Protein AF-A0A847HY77-F1 (afdb_monomer_lite)

pLDDT: mean 86.62, std 16.42, range [37.0, 98.38]

Radius of gyration: 22.16 Å; chains: 1; bounding box: 53×57×58 Å

Structure (mmCIF, N/CA/C/O backbone):
data_AF-A0A847HY77-F1
#
_entry.id   AF-A0A847HY77-F1
#
loop_
_atom_site.group_PDB
_atom_site.id
_atom_site.type_symbol
_atom_site.label_atom_id
_atom_site.label_alt_id
_atom_site.label_comp_id
_atom_site.label_asym_id
_atom_site.label_entity_id
_atom_site.label_seq_id
_atom_site.pdbx_PDB_ins_code
_atom_site.Cartn_x
_atom_site.Cartn_y
_atom_site.Cartn_z
_atom_site.occupancy
_atom_site.B_iso_or_equiv
_atom_site.auth_seq_id
_atom_site.auth_comp_id
_atom_site.auth_asym_id
_atom_site.auth_atom_id
_atom_site.pdbx_PDB_model_num
ATOM 1 N N . GLY A 1 1 ? -15.215 -13.469 20.131 1.00 81.25 1 GLY A N 1
ATOM 2 C CA . GLY A 1 1 ? -15.052 -14.637 19.228 1.00 81.25 1 GLY A CA 1
ATOM 3 C C . GLY A 1 1 ? -13.692 -14.574 18.553 1.00 81.25 1 GLY A C 1
ATOM 4 O O . GLY A 1 1 ? -13.163 -13.478 18.459 1.00 81.25 1 GLY A O 1
ATOM 5 N N . LEU A 1 2 ? -13.124 -15.697 18.096 1.00 88.12 2 LEU A N 1
ATOM 6 C CA . LEU A 1 2 ? -11.749 -15.806 17.558 1.00 88.12 2 LEU A CA 1
ATOM 7 C C . LEU A 1 2 ? -11.359 -14.679 16.572 1.00 88.12 2 LEU A C 1
ATOM 9 O O . LEU A 1 2 ? -10.284 -14.099 16.675 1.00 88.12 2 LEU A O 1
ATOM 13 N N . ARG A 1 3 ? -12.288 -14.289 15.691 1.00 90.50 3 ARG A N 1
ATOM 14 C CA . ARG A 1 3 ? -12.143 -13.180 14.730 1.00 90.50 3 ARG A CA 1
ATOM 15 C C . ARG A 1 3 ? -11.731 -11.848 15.362 1.00 90.50 3 ARG A C 1
ATOM 17 O O . ARG A 1 3 ? -10.909 -11.139 14.808 1.00 90.50 3 ARG A O 1
ATOM 24 N N . GLN A 1 4 ? -12.269 -11.536 16.535 1.00 91.62 4 GLN A N 1
ATOM 25 C CA . GLN A 1 4 ? -11.959 -10.308 17.266 1.00 91.62 4 GLN A CA 1
ATOM 26 C C . GLN A 1 4 ? -10.513 -10.290 17.776 1.00 91.62 4 GLN A C 1
ATOM 28 O O . GLN A 1 4 ? -9.878 -9.241 17.794 1.00 91.62 4 GLN A O 1
ATOM 33 N N . VAL A 1 5 ? -9.992 -11.457 18.170 1.00 93.56 5 VAL A N 1
ATOM 34 C CA . VAL A 1 5 ? -8.594 -11.604 18.596 1.00 93.56 5 VAL A CA 1
ATOM 35 C C . VAL A 1 5 ? -7.668 -11.370 17.407 1.00 93.56 5 VAL A C 1
ATOM 37 O O . VAL A 1 5 ? -6.693 -10.639 17.536 1.00 93.56 5 VAL A O 1
ATOM 40 N N . PHE A 1 6 ? -8.000 -11.932 16.242 1.00 95.44 6 PHE A N 1
ATOM 41 C CA . PHE A 1 6 ? -7.223 -11.715 15.022 1.00 95.44 6 PHE A CA 1
ATOM 42 C C . PHE A 1 6 ? -7.279 -10.264 14.537 1.00 95.44 6 PHE A C 1
ATOM 44 O O . PHE A 1 6 ? -6.220 -9.690 14.294 1.00 95.44 6 PHE A O 1
ATOM 51 N N . ASP A 1 7 ? -8.460 -9.636 14.522 1.00 94.00 7 ASP A N 1
ATOM 52 C CA . ASP A 1 7 ? -8.605 -8.211 14.192 1.00 94.00 7 ASP A CA 1
ATOM 53 C C . ASP A 1 7 ? -7.709 -7.342 15.113 1.00 94.00 7 ASP A C 1
ATOM 55 O O . ASP A 1 7 ? -7.021 -6.438 14.642 1.00 94.00 7 ASP A O 1
ATOM 59 N N . GLY A 1 8 ? -7.640 -7.656 16.416 1.00 95.19 8 GLY A N 1
ATOM 60 C CA . GLY A 1 8 ? -6.793 -6.947 17.389 1.00 95.19 8 GLY A CA 1
ATOM 61 C C . GLY A 1 8 ? -5.284 -7.162 17.218 1.00 95.19 8 GLY A C 1
ATOM 62 O O . GLY A 1 8 ? -4.492 -6.412 17.783 1.00 95.19 8 GLY A O 1
ATOM 63 N N . LEU A 1 9 ? -4.880 -8.164 16.438 1.00 95.94 9 LEU A N 1
ATOM 64 C CA . LEU A 1 9 ? -3.488 -8.437 16.071 1.00 95.94 9 LEU A CA 1
ATOM 65 C C . LEU A 1 9 ? -3.169 -8.006 14.630 1.00 95.94 9 LEU A C 1
ATOM 67 O O . LEU A 1 9 ? -2.052 -8.223 14.166 1.00 95.94 9 LEU A O 1
ATOM 71 N N . GLY A 1 10 ? -4.137 -7.424 13.912 1.00 94.50 10 GLY A N 1
ATOM 72 C CA . GLY A 1 10 ? -4.008 -7.115 12.487 1.00 94.50 10 GLY A CA 1
ATOM 73 C C . GLY A 1 10 ? -3.919 -8.361 11.600 1.00 94.50 10 GLY A C 1
ATOM 74 O O . GLY A 1 10 ? -3.420 -8.280 10.481 1.00 94.50 10 GLY A O 1
ATOM 75 N N . LEU A 1 11 ? -4.362 -9.518 12.093 1.00 96.56 11 LEU A N 1
ATOM 76 C CA . LEU A 1 11 ? -4.376 -10.786 11.368 1.00 96.56 11 LEU A CA 1
ATOM 77 C C . LEU A 1 11 ? -5.744 -11.017 10.726 1.00 96.56 11 LEU A C 1
ATOM 79 O O . LEU A 1 11 ? -6.774 -10.577 11.239 1.00 96.56 11 LEU A O 1
ATOM 83 N N . ALA A 1 12 ? -5.751 -11.765 9.631 1.00 94.12 12 ALA A N 1
ATOM 84 C CA . ALA A 1 12 ? -6.960 -12.296 9.024 1.00 94.12 12 ALA A CA 1
ATOM 85 C C . ALA A 1 12 ? -6.919 -13.826 9.066 1.00 94.12 12 ALA A C 1
ATOM 87 O O . ALA A 1 12 ? -5.860 -14.435 9.221 1.00 94.12 12 ALA A O 1
ATOM 88 N N . PHE A 1 13 ? -8.087 -14.452 8.963 1.00 93.88 13 PHE A N 1
ATOM 89 C CA . PHE A 1 13 ? -8.163 -15.881 8.710 1.00 93.88 13 PHE A CA 1
ATOM 90 C C . PHE A 1 13 ? -8.916 -16.112 7.412 1.00 93.88 13 PHE A C 1
ATOM 92 O O . PHE A 1 13 ? -9.919 -15.447 7.138 1.00 93.88 13 PHE A O 1
ATOM 99 N N . GLU A 1 14 ? -8.431 -17.076 6.655 1.00 94.88 14 GLU A N 1
ATOM 100 C CA . GLU A 1 14 ? -9.007 -17.523 5.400 1.00 94.88 14 GLU A CA 1
ATOM 101 C C . GLU A 1 14 ? -9.240 -19.023 5.508 1.00 94.88 14 GLU A C 1
ATOM 103 O O . GLU A 1 14 ? -8.438 -19.745 6.104 1.00 94.88 14 GLU A O 1
ATOM 108 N N . VAL A 1 15 ? -10.374 -19.484 4.990 1.00 94.00 15 VAL A N 1
ATOM 109 C CA . VAL A 1 15 ? -10.671 -20.914 4.905 1.00 94.00 15 VAL A CA 1
ATOM 110 C C . VAL A 1 15 ? -10.295 -21.342 3.496 1.00 94.00 15 VAL A C 1
ATOM 112 O O . VAL A 1 15 ? -10.916 -20.883 2.538 1.00 94.00 15 VAL A O 1
ATOM 115 N N . VAL A 1 16 ? -9.243 -22.148 3.383 1.00 96.56 16 VAL A N 1
ATOM 116 C CA . VAL A 1 16 ? -8.743 -22.684 2.114 1.00 96.56 16 VAL A CA 1
ATOM 117 C C . VAL A 1 16 ? -8.856 -24.196 2.207 1.00 96.56 16 VAL A C 1
ATOM 119 O O . VAL A 1 16 ? -8.240 -24.802 3.082 1.00 96.56 16 VAL A O 1
ATOM 122 N N . ASP A 1 17 ? -9.678 -24.780 1.336 1.00 95.19 17 ASP A N 1
ATOM 123 C CA . ASP A 1 17 ? -10.091 -26.183 1.406 1.00 95.19 17 ASP A CA 1
ATOM 124 C C . ASP A 1 17 ? -10.711 -26.510 2.780 1.00 95.19 17 ASP A C 1
ATOM 126 O O . ASP A 1 17 ? -11.680 -25.866 3.191 1.00 95.19 17 ASP A O 1
ATOM 130 N N . ASP A 1 18 ? -10.131 -27.463 3.510 1.00 95.75 18 ASP A N 1
ATOM 131 C CA . ASP A 1 18 ? -10.554 -27.870 4.853 1.00 95.75 18 ASP A CA 1
ATOM 132 C C . ASP A 1 18 ? -9.670 -27.268 5.969 1.00 95.75 18 ASP A C 1
ATOM 134 O O . ASP A 1 18 ? -9.715 -27.707 7.122 1.00 95.75 18 ASP A O 1
ATOM 138 N N . GLU A 1 19 ? -8.854 -26.253 5.656 1.00 96.00 19 GLU A N 1
ATOM 139 C CA . GLU A 1 19 ? -7.914 -25.637 6.596 1.00 96.00 19 GLU A CA 1
ATOM 140 C C . GLU A 1 19 ? -8.234 -24.161 6.876 1.00 96.00 19 GLU A C 1
ATOM 142 O O . GLU A 1 19 ? -8.559 -23.376 5.985 1.00 96.00 19 GLU A O 1
ATOM 147 N N . VAL A 1 20 ? -8.070 -23.746 8.138 1.00 94.00 20 VAL A N 1
ATOM 148 C CA . VAL A 1 20 ? -8.088 -22.328 8.524 1.00 94.00 20 VAL A CA 1
ATOM 149 C C . VAL A 1 20 ? -6.657 -21.807 8.512 1.00 94.00 20 VAL A C 1
ATOM 151 O O . VAL A 1 20 ? -5.855 -22.146 9.385 1.00 94.00 20 VAL A O 1
ATOM 154 N N . ARG A 1 21 ? -6.339 -20.947 7.547 1.00 96.31 21 ARG A N 1
ATOM 155 C CA . ARG A 1 21 ? -5.039 -20.284 7.445 1.00 96.31 21 ARG A CA 1
ATOM 156 C C . ARG A 1 21 ? -5.103 -18.923 8.106 1.00 96.31 21 ARG A C 1
ATOM 158 O O . ARG A 1 21 ? -6.009 -18.137 7.848 1.00 96.31 21 ARG A O 1
ATOM 165 N N . VAL A 1 22 ? -4.130 -18.639 8.965 1.00 95.56 22 VAL A N 1
ATOM 166 C CA . VAL A 1 22 ? -3.953 -17.306 9.544 1.00 95.56 22 VAL A CA 1
ATOM 167 C C . VAL A 1 22 ? -2.965 -16.551 8.671 1.00 95.56 22 VAL A C 1
ATOM 169 O O . VAL A 1 22 ? -1.796 -16.923 8.580 1.00 95.56 22 VAL A O 1
ATOM 172 N N . VAL A 1 23 ? -3.451 -15.497 8.031 1.00 95.94 23 VAL A N 1
ATOM 173 C CA . VAL A 1 23 ? -2.681 -14.645 7.126 1.00 95.94 23 VAL A CA 1
ATOM 174 C C . VAL A 1 23 ? -2.560 -13.239 7.708 1.00 95.94 23 VAL A C 1
ATOM 176 O O . VAL A 1 23 ? -3.173 -12.888 8.724 1.00 95.94 23 VAL A O 1
ATOM 179 N N . ARG A 1 24 ? -1.715 -12.417 7.090 1.00 95.12 24 ARG A N 1
ATOM 180 C CA . ARG A 1 24 ? -1.611 -11.002 7.454 1.00 95.12 24 ARG A CA 1
ATOM 181 C C . ARG A 1 24 ? -2.906 -10.312 7.036 1.00 95.12 24 ARG A C 1
ATOM 183 O O . ARG A 1 24 ? -3.393 -10.541 5.941 1.00 95.12 24 ARG A O 1
ATOM 190 N N . GLY A 1 25 ? -3.479 -9.498 7.914 1.00 94.62 25 GLY A N 1
ATOM 191 C CA . GLY A 1 25 ? -4.587 -8.635 7.527 1.00 94.62 25 GLY A CA 1
ATOM 192 C C . GLY A 1 25 ? -4.088 -7.413 6.744 1.00 94.62 25 GLY A C 1
ATOM 193 O O . GLY A 1 25 ? -2.895 -7.091 6.811 1.00 94.62 25 GLY A O 1
ATOM 194 N N . PRO A 1 26 ? -4.996 -6.662 6.092 1.00 94.12 26 PRO A N 1
ATOM 195 C CA . PRO A 1 26 ? -4.637 -5.516 5.248 1.00 94.12 26 PRO A CA 1
ATOM 196 C C . PRO A 1 26 ? -3.749 -4.479 5.951 1.00 94.12 26 PRO A C 1
ATOM 198 O O . PRO A 1 26 ? -2.814 -3.935 5.369 1.00 94.12 26 PRO A O 1
ATOM 201 N N . VAL A 1 27 ? -3.988 -4.242 7.245 1.00 94.94 27 VAL A N 1
ATOM 202 C CA . VAL A 1 27 ? -3.201 -3.304 8.061 1.00 94.94 27 VAL A CA 1
ATOM 203 C C . VAL A 1 27 ? -1.730 -3.728 8.169 1.00 94.94 27 VAL A C 1
ATOM 205 O O . VAL A 1 27 ? -0.834 -2.888 8.087 1.00 94.94 27 VAL A O 1
ATOM 208 N N . LEU A 1 28 ? -1.461 -5.026 8.341 1.00 94.75 28 LEU A N 1
ATOM 209 C CA . LEU A 1 28 ? -0.095 -5.546 8.444 1.00 94.75 28 LEU A CA 1
ATOM 210 C C . LEU A 1 28 ? 0.630 -5.532 7.097 1.00 94.75 28 LEU A C 1
ATOM 212 O O . LEU A 1 28 ? 1.833 -5.270 7.050 1.00 94.75 28 LEU A O 1
ATOM 216 N N . GLU A 1 29 ? -0.086 -5.799 6.007 1.00 93.19 29 GLU A N 1
ATOM 217 C CA . GLU A 1 29 ? 0.468 -5.743 4.651 1.00 93.19 29 GLU A CA 1
ATOM 218 C C . GLU A 1 29 ? 0.926 -4.325 4.286 1.00 93.19 29 GLU A C 1
ATOM 220 O O . GLU A 1 29 ? 2.053 -4.130 3.810 1.00 93.19 29 GLU A O 1
ATOM 225 N N . ARG A 1 30 ? 0.098 -3.322 4.606 1.00 94.44 30 ARG A N 1
ATOM 226 C CA . ARG A 1 30 ? 0.411 -1.892 4.439 1.00 94.44 30 ARG A CA 1
ATOM 227 C C . ARG A 1 30 ? 1.607 -1.442 5.272 1.00 94.44 30 ARG A C 1
ATOM 229 O O . ARG A 1 30 ? 2.462 -0.710 4.778 1.00 94.44 30 ARG A O 1
ATOM 236 N N . LEU A 1 31 ? 1.720 -1.915 6.514 1.00 93.75 31 LEU A N 1
ATOM 237 C CA . LEU A 1 31 ? 2.854 -1.574 7.378 1.00 93.75 31 LEU A CA 1
ATOM 238 C C . LEU A 1 31 ? 4.179 -2.137 6.856 1.00 93.75 31 LEU A C 1
ATOM 240 O O . LEU A 1 31 ? 5.210 -1.481 6.978 1.00 93.75 31 LEU A O 1
ATOM 244 N N . GLY A 1 32 ? 4.185 -3.360 6.313 1.00 90.69 32 GLY A N 1
ATOM 245 C CA . GLY A 1 32 ? 5.403 -3.989 5.782 1.00 90.69 32 GLY A CA 1
ATOM 246 C C . GLY A 1 32 ? 6.492 -4.266 6.826 1.00 90.69 32 GLY A C 1
ATOM 247 O O . GLY A 1 32 ? 7.616 -4.615 6.474 1.00 90.69 32 GLY A O 1
ATOM 248 N N . ARG A 1 33 ? 6.172 -4.118 8.114 1.00 92.81 33 ARG A N 1
ATOM 249 C CA . ARG A 1 33 ? 7.059 -4.368 9.253 1.00 92.81 33 ARG A CA 1
ATOM 250 C C . ARG A 1 33 ? 6.290 -4.999 10.408 1.00 92.81 33 ARG A C 1
ATOM 252 O O . ARG A 1 33 ? 5.067 -5.102 10.387 1.00 92.81 33 ARG A O 1
ATOM 259 N N . ARG A 1 34 ? 7.020 -5.400 11.449 1.00 93.75 34 ARG A N 1
ATOM 260 C CA . ARG A 1 34 ? 6.412 -5.835 12.711 1.00 93.75 34 ARG A CA 1
ATOM 261 C C . ARG A 1 34 ? 5.712 -4.651 13.386 1.00 93.75 34 ARG A C 1
ATOM 263 O O . ARG A 1 34 ? 6.248 -3.539 13.385 1.00 93.75 34 ARG A O 1
ATOM 270 N N . LEU A 1 35 ? 4.543 -4.913 13.968 1.00 95.12 35 LEU A N 1
ATOM 271 C CA . LEU A 1 35 ? 3.844 -3.948 14.814 1.00 95.12 35 LEU A CA 1
ATOM 272 C C . LEU A 1 35 ? 4.680 -3.631 16.054 1.00 95.12 35 LEU A C 1
ATOM 274 O O . LEU A 1 35 ? 5.244 -4.530 16.685 1.00 95.12 35 LEU A O 1
ATOM 278 N N . ALA A 1 36 ? 4.714 -2.357 16.421 1.00 96.56 36 ALA A N 1
ATOM 279 C CA . ALA A 1 36 ? 5.154 -1.931 17.734 1.00 96.56 36 ALA A CA 1
ATOM 280 C C . ALA A 1 36 ? 4.098 -2.297 18.789 1.00 96.56 36 ALA A C 1
ATOM 282 O O . ALA A 1 36 ? 2.915 -2.460 18.489 1.00 96.56 36 ALA A O 1
ATOM 283 N N . ILE A 1 37 ? 4.516 -2.397 20.051 1.00 96.19 37 ILE A N 1
ATOM 284 C CA . ILE A 1 37 ? 3.620 -2.769 21.159 1.00 96.19 37 ILE A CA 1
ATOM 285 C C . ILE A 1 37 ? 2.446 -1.786 21.283 1.00 96.19 37 ILE A C 1
ATOM 287 O O . ILE A 1 37 ? 1.313 -2.214 21.496 1.00 96.19 37 ILE A O 1
ATOM 291 N N . GLU A 1 38 ? 2.691 -0.485 21.116 1.00 96.62 38 GLU A N 1
ATOM 292 C CA . GLU A 1 38 ? 1.629 0.527 21.188 1.00 96.62 38 GLU A CA 1
ATOM 293 C C . GLU A 1 38 ? 0.639 0.410 20.022 1.00 96.62 38 GLU A C 1
ATOM 295 O O . GLU A 1 38 ? -0.565 0.531 20.225 1.00 96.62 38 GLU A O 1
ATOM 300 N N . GLU A 1 39 ? 1.107 0.047 18.826 1.00 97.06 39 GLU A N 1
ATOM 301 C CA . GLU A 1 39 ? 0.238 -0.182 17.666 1.00 97.06 39 GLU A CA 1
ATOM 302 C C . GLU A 1 39 ? -0.649 -1.416 17.865 1.00 97.06 39 GLU A C 1
ATOM 304 O O . GLU A 1 39 ? -1.831 -1.386 17.521 1.00 97.06 39 GLU A O 1
ATOM 309 N N . VAL A 1 40 ? -0.116 -2.481 18.485 1.00 96.94 40 VAL A N 1
ATOM 310 C CA . VAL A 1 40 ? -0.917 -3.648 18.895 1.00 96.94 40 VAL A CA 1
ATOM 311 C C . VAL A 1 40 ? -1.993 -3.229 19.895 1.00 96.94 40 VAL A C 1
ATOM 313 O O . VAL A 1 40 ? -3.142 -3.641 19.759 1.00 96.94 40 VAL A O 1
ATOM 316 N N . ARG A 1 41 ? -1.666 -2.384 20.881 1.00 96.56 41 ARG A N 1
ATOM 317 C CA . ARG A 1 41 ? -2.665 -1.878 21.837 1.00 96.56 41 ARG A CA 1
ATOM 318 C C . ARG A 1 41 ? -3.737 -1.049 21.138 1.00 96.56 41 ARG A C 1
ATOM 320 O O . ARG A 1 41 ? -4.916 -1.264 21.408 1.00 96.56 41 ARG A O 1
ATOM 327 N N . THR A 1 42 ? -3.351 -0.163 20.221 1.00 96.56 42 THR A N 1
ATOM 328 C CA . THR A 1 42 ? -4.287 0.612 19.398 1.00 96.56 42 THR A CA 1
ATOM 329 C C . THR A 1 42 ? -5.231 -0.325 18.637 1.00 96.56 42 THR A C 1
ATOM 331 O O . THR A 1 42 ? -6.449 -0.196 18.761 1.00 96.56 42 THR A O 1
ATOM 334 N N . LEU A 1 43 ? -4.709 -1.342 17.941 1.00 97.06 43 LEU A N 1
ATOM 335 C CA . LEU A 1 43 ? -5.531 -2.326 17.224 1.00 97.06 43 LEU A CA 1
ATOM 336 C C . LEU A 1 43 ? -6.444 -3.136 18.147 1.00 97.06 43 LEU A C 1
ATOM 338 O O . LEU A 1 43 ? -7.612 -3.337 17.821 1.00 97.06 43 LEU A O 1
ATOM 342 N N . GLN A 1 44 ? -5.966 -3.558 19.318 1.00 96.81 44 GLN A N 1
ATOM 343 C CA . GLN A 1 44 ? -6.794 -4.251 20.306 1.00 96.81 44 GLN A CA 1
ATOM 344 C C . GLN A 1 44 ? -7.962 -3.381 20.777 1.00 96.81 44 GLN A C 1
ATOM 346 O O . GLN A 1 44 ? -9.089 -3.869 20.881 1.00 96.81 44 GLN A O 1
ATOM 351 N N . GLN A 1 45 ? -7.730 -2.090 21.025 1.00 97.19 45 GLN A N 1
ATOM 352 C CA . GLN A 1 45 ? -8.791 -1.167 21.434 1.00 97.19 45 GLN A CA 1
ATOM 353 C C . GLN A 1 45 ? -9.833 -0.987 20.329 1.00 97.19 45 GLN A C 1
ATOM 355 O O . GLN A 1 45 ? -11.031 -1.094 20.606 1.00 97.19 45 GLN A O 1
ATOM 360 N N . LEU A 1 46 ? -9.381 -0.823 19.082 1.00 96.94 46 LEU A N 1
ATOM 361 C CA . LEU A 1 46 ? -10.248 -0.749 17.906 1.00 96.94 46 LEU A CA 1
ATOM 362 C C . LEU A 1 46 ? -11.020 -2.056 17.657 1.00 96.94 46 LEU A C 1
ATOM 364 O O . LEU A 1 46 ? -12.160 -2.030 17.202 1.00 96.94 46 LEU A O 1
ATOM 368 N N . ALA A 1 47 ? -10.429 -3.216 17.939 1.00 97.25 47 ALA A N 1
ATOM 369 C CA . ALA A 1 47 ? -11.083 -4.509 17.742 1.00 97.25 47 ALA A CA 1
ATOM 370 C C . ALA A 1 47 ? -12.095 -4.832 18.853 1.00 97.25 47 ALA A C 1
ATOM 372 O O . ALA A 1 47 ? -13.025 -5.617 18.644 1.00 97.25 47 ALA A O 1
ATOM 373 N N . THR A 1 48 ? -11.925 -4.237 20.038 1.00 97.06 48 THR A N 1
ATOM 374 C CA . THR A 1 48 ? -12.769 -4.507 21.212 1.00 97.06 48 THR A CA 1
ATOM 375 C C . THR A 1 48 ? -14.022 -3.636 21.259 1.00 97.06 48 THR A C 1
ATOM 377 O O . THR A 1 48 ? -15.046 -4.080 21.773 1.00 97.06 48 THR A O 1
ATOM 380 N N . HIS A 1 49 ? -13.972 -2.435 20.682 1.00 97.62 49 HIS A N 1
ATOM 381 C CA . HIS A 1 49 ? -15.052 -1.451 20.760 1.00 97.62 49 HIS A CA 1
ATOM 382 C C . HIS A 1 49 ? -15.600 -1.094 19.381 1.00 97.62 49 HIS A C 1
ATOM 384 O O . HIS A 1 49 ? -14.949 -1.299 18.356 1.00 97.62 49 HIS A O 1
ATOM 390 N N . LYS A 1 50 ? -16.803 -0.519 19.354 1.00 97.50 50 LYS A N 1
ATOM 391 C CA . LYS A 1 50 ? -17.291 0.217 18.186 1.00 97.50 50 LYS A CA 1
ATOM 392 C C . LYS A 1 50 ? -16.666 1.603 18.157 1.00 97.50 50 LYS A C 1
ATOM 394 O O . LYS A 1 50 ? -16.294 2.137 19.198 1.00 97.50 50 LYS A O 1
ATOM 399 N N . TRP A 1 51 ? -16.605 2.209 16.977 1.00 97.50 51 TRP A N 1
ATOM 400 C CA . TRP A 1 51 ? -15.998 3.525 16.793 1.00 97.50 51 TRP A CA 1
ATOM 401 C C . TRP A 1 51 ? -16.621 4.613 17.681 1.00 97.50 51 TRP A C 1
ATOM 403 O O . TRP A 1 51 ? -15.904 5.439 18.245 1.00 97.50 51 TRP A O 1
ATOM 413 N N . SER A 1 52 ? -17.948 4.581 17.856 1.00 97.00 52 SER A N 1
ATOM 414 C CA . SER A 1 52 ? -18.696 5.504 18.725 1.00 97.00 52 SER A CA 1
ATOM 415 C C . SER A 1 52 ? -18.283 5.427 20.195 1.00 97.00 52 SER A C 1
ATOM 417 O O . SER A 1 52 ? -18.356 6.430 20.902 1.00 97.00 52 SER A O 1
ATOM 419 N N . ASP A 1 53 ? -17.829 4.252 20.630 1.00 97.31 53 ASP A N 1
ATOM 420 C CA . ASP A 1 53 ? -17.605 3.915 22.036 1.00 97.31 53 ASP A CA 1
ATOM 421 C C . ASP A 1 53 ? -16.120 4.035 22.421 1.00 97.31 53 ASP A C 1
ATOM 423 O O . ASP A 1 53 ? -15.747 3.810 23.572 1.00 97.31 53 ASP A O 1
ATOM 427 N N . LEU A 1 54 ? -15.253 4.386 21.465 1.00 96.06 54 LEU A N 1
ATOM 428 C CA . LEU A 1 54 ? -13.824 4.556 21.705 1.00 96.06 54 LEU A CA 1
ATOM 429 C C . LEU A 1 54 ? -13.542 5.782 22.575 1.00 96.06 54 LEU A C 1
ATOM 431 O O . LEU A 1 54 ? -14.054 6.879 22.333 1.00 96.06 54 LEU A O 1
ATOM 435 N N . ASP A 1 55 ? -12.616 5.633 23.520 1.00 95.38 55 ASP A N 1
ATOM 436 C CA . ASP A 1 55 ? -11.998 6.766 24.213 1.00 95.38 55 ASP A CA 1
ATOM 437 C C . ASP A 1 55 ? -11.426 7.755 23.167 1.00 95.38 55 ASP A C 1
ATOM 439 O O . ASP A 1 55 ? -10.757 7.318 22.220 1.00 95.38 55 ASP A O 1
ATOM 443 N N . PRO A 1 56 ? -11.687 9.073 23.290 1.00 93.94 56 PRO A N 1
ATOM 444 C CA . PRO A 1 56 ? -11.150 10.095 22.392 1.00 93.94 56 PRO A CA 1
ATOM 445 C C . PRO A 1 56 ? -9.647 9.981 22.112 1.00 93.94 56 PRO A C 1
ATOM 447 O O . PRO A 1 56 ? -9.214 10.309 21.008 1.00 93.94 56 PRO A O 1
ATOM 450 N N . LYS A 1 57 ? -8.848 9.472 23.060 1.00 93.81 57 LYS A N 1
ATOM 451 C CA . LYS A 1 57 ? -7.403 9.294 22.852 1.00 93.81 57 LYS A CA 1
ATOM 452 C C . LYS A 1 57 ? -7.061 8.310 21.727 1.00 93.81 57 LYS A C 1
ATOM 454 O O . LYS A 1 57 ? -6.065 8.508 21.050 1.00 93.81 57 LYS A O 1
ATOM 459 N N . TRP A 1 58 ? -7.894 7.290 21.498 1.00 91.06 58 TRP A N 1
ATOM 460 C CA . TRP A 1 58 ? -7.697 6.293 20.435 1.00 91.06 58 TRP A CA 1
ATOM 461 C C . TRP A 1 58 ? -8.301 6.729 19.094 1.00 91.06 58 TRP A C 1
ATOM 463 O O . TRP A 1 58 ? -8.173 6.021 18.100 1.00 91.06 58 TRP A O 1
ATOM 473 N N . ARG A 1 59 ? -8.964 7.894 19.056 1.00 92.31 59 ARG A N 1
ATOM 474 C CA . ARG A 1 59 ? -9.559 8.500 17.854 1.00 92.31 59 ARG A CA 1
ATOM 475 C C . ARG A 1 59 ? -8.693 9.620 17.271 1.00 92.31 59 ARG A C 1
ATOM 477 O O . ARG A 1 59 ? -9.183 10.444 16.502 1.00 92.31 59 ARG A O 1
ATOM 484 N N . GLN A 1 60 ? -7.414 9.670 17.638 1.00 96.25 60 GLN A N 1
ATOM 485 C CA . GLN A 1 60 ? -6.466 10.627 17.075 1.00 96.25 60 GLN A CA 1
ATOM 486 C C . GLN A 1 60 ? -6.147 10.247 15.629 1.00 96.25 60 GLN A C 1
ATOM 488 O O . GLN A 1 60 ? -5.410 9.297 15.375 1.00 96.25 60 GLN A O 1
ATOM 493 N N . LEU A 1 61 ? -6.728 10.991 14.690 1.00 97.31 61 LEU A N 1
ATOM 494 C CA . LEU A 1 61 ? -6.543 10.809 13.256 1.00 97.31 61 LEU A CA 1
ATOM 495 C C . LEU A 1 61 ? -5.469 11.767 12.737 1.00 97.31 61 LEU A C 1
ATOM 497 O O . LEU A 1 61 ? -5.501 12.963 13.031 1.00 97.31 61 LEU A O 1
ATOM 501 N N . GLN A 1 62 ? -4.557 11.250 11.923 1.00 97.81 62 GLN A N 1
ATOM 502 C CA . GLN A 1 62 ? -3.629 12.033 11.113 1.00 97.81 62 GLN A CA 1
ATOM 503 C C . GLN A 1 62 ? -3.909 11.751 9.640 1.00 97.81 62 GLN A C 1
ATOM 505 O O . GLN A 1 62 ? -4.228 10.620 9.289 1.00 97.81 62 GLN A O 1
ATOM 510 N N . PHE A 1 63 ? -3.781 12.760 8.781 1.00 97.88 63 PHE A N 1
ATOM 511 C CA . PHE A 1 63 ? -4.045 12.629 7.348 1.00 97.88 63 PHE A CA 1
ATOM 512 C C . PHE A 1 63 ? -2.785 12.949 6.542 1.00 97.88 63 PHE A C 1
ATOM 514 O O . PHE A 1 63 ? -2.115 13.944 6.824 1.00 97.88 63 PHE A O 1
ATOM 521 N N . ARG A 1 64 ? -2.464 12.130 5.533 1.00 97.50 64 ARG A N 1
ATOM 522 C CA . ARG A 1 64 ? -1.335 12.354 4.612 1.00 97.50 64 ARG A CA 1
ATOM 523 C C . ARG A 1 64 ? -1.746 12.108 3.162 1.00 97.50 64 ARG A C 1
ATOM 525 O O . ARG A 1 64 ? -2.367 11.100 2.863 1.00 97.50 64 ARG A O 1
ATOM 532 N N . GLY A 1 65 ? -1.424 13.040 2.266 1.00 94.56 65 GLY A N 1
ATOM 533 C CA . GLY A 1 65 ? -1.721 12.925 0.828 1.00 94.56 65 GLY A CA 1
ATOM 534 C C . GLY A 1 65 ? -3.211 12.873 0.460 1.00 94.56 65 GLY A C 1
ATOM 535 O O . GLY A 1 65 ? -3.552 12.668 -0.704 1.00 94.56 65 GLY A O 1
ATOM 536 N N . VAL A 1 66 ? -4.112 13.078 1.424 1.00 96.81 66 VAL A N 1
ATOM 537 C CA . VAL A 1 66 ? -5.556 13.188 1.194 1.00 96.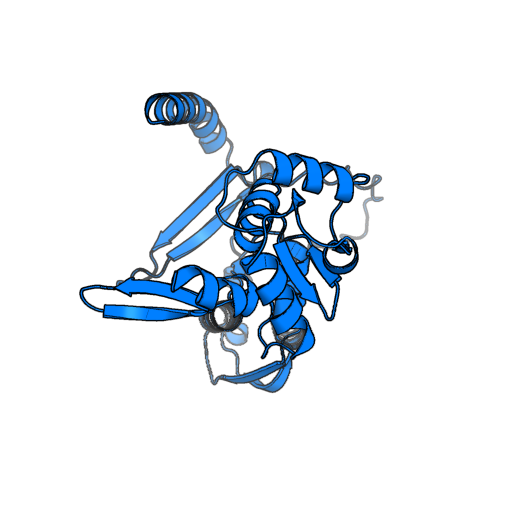81 66 VAL A CA 1
ATOM 538 C C . VAL A 1 66 ? -5.876 14.617 0.755 1.00 96.81 66 VAL A C 1
ATOM 540 O O . VAL A 1 66 ? -5.565 15.569 1.466 1.00 96.81 66 VAL A O 1
ATOM 543 N N . LYS A 1 67 ? -6.494 14.771 -0.422 1.00 95.50 67 LYS A N 1
ATOM 544 C CA . LYS A 1 67 ? -6.807 16.084 -1.023 1.00 95.50 67 LYS A CA 1
ATOM 545 C C . LYS A 1 67 ? -8.075 16.745 -0.459 1.00 95.50 67 LYS A C 1
ATOM 547 O O . LYS A 1 67 ? -8.350 17.899 -0.773 1.00 95.50 67 LYS A O 1
ATOM 552 N N . ASP A 1 68 ? -8.854 16.026 0.347 1.00 95.94 68 ASP A N 1
ATOM 553 C CA . ASP A 1 68 ? -10.084 16.539 0.954 1.00 95.94 68 ASP A CA 1
ATOM 554 C C . ASP A 1 68 ? -9.776 17.502 2.114 1.00 95.94 68 ASP A C 1
ATOM 556 O O . ASP A 1 68 ? -9.221 17.109 3.141 1.00 95.94 68 ASP A O 1
ATOM 560 N N . ALA A 1 69 ? -10.186 18.766 1.970 1.00 96.25 69 ALA A N 1
ATOM 561 C CA . ALA A 1 69 ? -10.019 19.797 2.995 1.00 96.25 69 ALA A CA 1
ATOM 562 C C . ALA A 1 69 ? -10.765 19.477 4.306 1.00 96.25 69 ALA A C 1
ATOM 564 O O . ALA A 1 69 ? -10.368 19.949 5.369 1.00 96.25 69 ALA A O 1
ATOM 565 N N . ASN A 1 70 ? -11.821 18.660 4.240 1.00 97.06 70 ASN A N 1
ATOM 566 C CA . ASN A 1 70 ? -12.626 18.232 5.381 1.00 97.06 70 ASN A CA 1
ATOM 567 C C . ASN A 1 70 ? -12.465 16.731 5.672 1.00 97.06 70 ASN A C 1
ATOM 569 O O . ASN A 1 70 ? -13.384 16.114 6.217 1.00 97.06 70 ASN A O 1
ATOM 573 N N . ALA A 1 71 ? -11.298 16.149 5.366 1.00 97.38 71 ALA A N 1
ATOM 574 C CA . ALA A 1 71 ? -11.055 14.705 5.436 1.00 97.38 71 ALA A CA 1
ATOM 575 C C . ALA A 1 71 ? -11.530 14.039 6.742 1.00 97.38 71 ALA A C 1
ATOM 577 O O . ALA A 1 71 ? -12.116 12.957 6.716 1.00 97.38 71 ALA A O 1
ATOM 578 N N . ALA A 1 72 ? -11.342 14.701 7.889 1.00 97.44 72 ALA A N 1
ATOM 579 C CA . ALA A 1 72 ? -11.808 14.201 9.180 1.00 97.44 72 ALA A CA 1
ATOM 580 C C . ALA A 1 72 ? -13.337 14.070 9.256 1.00 97.44 72 ALA A C 1
ATOM 582 O O . ALA A 1 72 ? -13.838 13.037 9.694 1.00 97.44 72 ALA A O 1
ATOM 583 N N . ALA A 1 73 ? -14.082 15.088 8.820 1.00 97.69 73 ALA A N 1
ATOM 584 C CA . ALA A 1 73 ? -15.542 15.055 8.823 1.00 97.69 73 ALA A CA 1
ATOM 585 C C . ALA A 1 73 ? -16.074 14.037 7.804 1.00 97.69 73 ALA A C 1
ATOM 587 O O . ALA A 1 73 ? -16.972 13.261 8.127 1.00 97.69 73 ALA A O 1
ATOM 588 N N . THR A 1 74 ? -15.475 13.986 6.611 1.00 98.19 74 THR A N 1
ATOM 589 C CA . THR A 1 74 ? -15.804 13.005 5.569 1.00 98.19 74 THR A CA 1
ATOM 590 C C . THR A 1 74 ? -15.620 11.574 6.072 1.00 98.19 74 THR A C 1
ATOM 592 O O . THR A 1 74 ? -16.531 10.757 5.938 1.00 98.19 74 THR A O 1
ATOM 595 N N . LEU A 1 75 ? -14.497 11.280 6.740 1.00 98.06 75 LEU A N 1
ATOM 596 C CA . LEU A 1 75 ? -14.251 9.963 7.324 1.00 98.06 75 LEU A CA 1
ATOM 597 C C . LEU A 1 75 ? -15.248 9.624 8.436 1.00 98.06 75 LEU A C 1
ATOM 599 O O . LEU A 1 75 ? -15.762 8.512 8.471 1.00 98.06 75 LEU A O 1
ATOM 603 N N . GLN A 1 76 ? -15.550 10.565 9.335 1.00 97.50 76 GLN A N 1
ATOM 604 C CA . GLN A 1 76 ? -16.525 10.331 10.409 1.00 97.50 76 GLN A CA 1
ATOM 605 C C . GLN A 1 76 ? -17.922 10.033 9.852 1.00 97.50 76 GLN A C 1
ATOM 607 O O . GLN A 1 76 ? -18.590 9.119 10.336 1.00 97.50 76 GLN A O 1
ATOM 612 N N . ASN A 1 77 ? -18.339 10.749 8.805 1.00 98.00 77 ASN A N 1
ATOM 613 C CA . ASN A 1 77 ? -19.604 10.496 8.119 1.00 98.00 77 ASN A CA 1
ATOM 614 C C . ASN A 1 77 ? -19.620 9.109 7.462 1.00 98.00 77 ASN A C 1
ATOM 616 O O . ASN A 1 77 ? -20.601 8.379 7.604 1.00 98.00 77 ASN A O 1
ATOM 620 N N . ALA A 1 78 ? -18.525 8.718 6.801 1.00 98.19 78 ALA A N 1
ATOM 621 C CA . ALA A 1 78 ? -18.391 7.386 6.216 1.00 98.19 78 ALA A CA 1
ATOM 622 C C . ALA A 1 78 ? -18.452 6.289 7.294 1.00 98.19 78 ALA A C 1
ATOM 624 O O . ALA A 1 78 ? -19.214 5.336 7.156 1.00 98.19 78 ALA A O 1
ATOM 625 N N . ILE A 1 79 ? -17.737 6.453 8.412 1.00 98.06 79 ILE A N 1
ATOM 626 C CA . ILE A 1 79 ? -17.748 5.501 9.533 1.00 98.06 79 ILE A CA 1
ATOM 627 C C . ILE A 1 79 ? -19.143 5.373 10.157 1.00 98.06 79 ILE A C 1
ATOM 629 O O . ILE A 1 79 ? -19.571 4.260 10.467 1.00 98.06 79 ILE A O 1
ATOM 633 N N . ALA A 1 80 ? -19.872 6.481 10.320 1.00 97.56 80 ALA A N 1
ATOM 634 C CA . ALA A 1 80 ? -21.230 6.467 10.864 1.00 97.56 80 ALA A CA 1
ATOM 635 C C . ALA A 1 80 ? -22.214 5.663 9.992 1.00 97.56 80 ALA A C 1
ATOM 637 O O . ALA A 1 80 ? -23.161 5.081 10.521 1.00 97.56 80 ALA A O 1
ATOM 638 N N . GLY A 1 81 ? -21.976 5.600 8.677 1.00 97.19 81 GLY A N 1
ATOM 639 C CA . GLY A 1 81 ? -22.763 4.799 7.738 1.00 97.19 81 GLY A CA 1
ATOM 640 C C . GLY A 1 81 ? -22.427 3.302 7.729 1.00 97.19 81 GLY A C 1
ATOM 641 O O . GLY A 1 81 ? -23.204 2.511 7.196 1.00 97.19 81 GLY A O 1
ATOM 642 N N . VAL A 1 82 ? -21.301 2.883 8.318 1.00 98.12 82 VAL A N 1
ATOM 643 C CA . VAL A 1 82 ? -20.848 1.486 8.280 1.00 98.12 82 VAL A CA 1
ATOM 644 C C . VAL A 1 82 ? -21.365 0.689 9.479 1.00 98.12 82 VAL A C 1
ATOM 646 O O . VAL A 1 82 ? -20.996 0.920 10.636 1.00 98.12 82 VAL A O 1
ATOM 649 N N . ILE A 1 83 ? -22.141 -0.354 9.181 1.00 96.94 83 ILE A N 1
ATOM 650 C CA . ILE A 1 83 ? -22.574 -1.358 10.157 1.00 96.94 83 ILE A CA 1
ATOM 651 C C . ILE A 1 83 ? -21.546 -2.493 10.182 1.00 96.94 83 ILE A C 1
ATOM 653 O O . ILE A 1 83 ? -21.566 -3.391 9.343 1.00 96.94 83 ILE A O 1
ATOM 657 N N . ALA A 1 84 ? -20.647 -2.474 11.165 1.00 95.69 84 ALA A N 1
ATOM 658 C CA . ALA A 1 84 ? -19.682 -3.548 11.384 1.00 95.69 84 ALA A CA 1
ATOM 659 C C . ALA A 1 84 ? -19.525 -3.889 12.873 1.00 95.69 84 ALA A C 1
ATOM 661 O O . ALA A 1 84 ? -19.983 -3.165 13.758 1.00 95.69 84 ALA A O 1
ATOM 662 N N . ALA A 1 85 ? -18.899 -5.036 13.146 1.00 95.50 85 ALA A N 1
ATOM 663 C CA . ALA A 1 85 ? -18.803 -5.592 14.495 1.00 95.50 85 ALA A CA 1
ATOM 664 C C . ALA A 1 85 ? -17.896 -4.785 15.443 1.00 95.50 85 ALA A C 1
ATOM 666 O O . ALA A 1 85 ? -18.140 -4.781 16.647 1.00 95.50 85 ALA A O 1
ATOM 667 N N . ASN A 1 86 ? -16.858 -4.129 14.917 1.00 96.75 86 ASN A N 1
ATOM 668 C CA . ASN A 1 86 ? -15.863 -3.381 15.687 1.00 96.75 86 ASN A CA 1
ATOM 669 C C . ASN A 1 86 ? -15.291 -2.207 14.876 1.00 96.75 86 ASN A C 1
ATOM 671 O O . ASN A 1 86 ? -15.502 -2.112 13.663 1.00 96.75 86 ASN A O 1
ATOM 675 N N . ALA A 1 87 ? -14.553 -1.328 15.551 1.00 97.44 87 ALA A N 1
ATOM 676 C CA . ALA A 1 87 ? -14.005 -0.111 14.974 1.00 97.44 87 ALA A CA 1
ATOM 677 C C . ALA A 1 87 ? -12.949 -0.377 13.891 1.00 97.44 87 ALA A C 1
ATOM 679 O O . ALA A 1 87 ? -12.893 0.385 12.934 1.00 97.44 87 ALA A O 1
ATOM 680 N N . VAL A 1 88 ? -12.168 -1.466 13.984 1.00 97.19 88 VAL A N 1
ATOM 681 C CA . VAL A 1 88 ? -11.226 -1.877 12.916 1.00 97.19 88 VAL A CA 1
ATOM 682 C C . VAL A 1 88 ? -11.969 -2.058 11.595 1.00 97.19 88 VAL A C 1
ATOM 684 O O . VAL A 1 88 ? -11.594 -1.476 10.584 1.00 97.19 88 VAL A O 1
ATOM 687 N N . ARG A 1 89 ? -13.056 -2.835 11.607 1.00 96.62 89 ARG A N 1
ATOM 688 C CA . ARG A 1 89 ? -13.851 -3.111 10.404 1.00 96.62 89 ARG A CA 1
ATOM 689 C C . ARG A 1 89 ? -14.625 -1.890 9.925 1.00 96.62 89 ARG A C 1
ATOM 691 O O . ARG A 1 89 ? -14.774 -1.716 8.721 1.00 96.62 89 ARG A O 1
ATOM 698 N N . GLN A 1 90 ? -15.117 -1.064 10.851 1.00 97.81 90 GLN A N 1
ATOM 699 C CA . GLN A 1 90 ? -15.775 0.196 10.499 1.00 97.81 90 GLN A CA 1
ATOM 700 C C . GLN A 1 90 ? -14.813 1.137 9.778 1.00 97.81 90 GLN A C 1
ATOM 702 O O . GLN A 1 90 ? -15.162 1.669 8.730 1.00 97.81 90 GLN A O 1
ATOM 707 N N . LEU A 1 91 ? -13.605 1.299 10.322 1.00 97.62 91 LEU A N 1
ATOM 708 C CA . LEU A 1 91 ? -12.570 2.135 9.738 1.00 97.62 91 LEU A CA 1
ATOM 709 C C . LEU A 1 91 ? -12.145 1.598 8.371 1.00 97.62 91 LEU A C 1
ATOM 711 O O . LEU A 1 91 ? -12.160 2.358 7.415 1.00 97.62 91 LEU A O 1
ATOM 715 N N . GLU A 1 92 ? -11.870 0.297 8.263 1.00 97.56 92 GLU A N 1
ATOM 716 C CA . GLU A 1 92 ? -11.456 -0.343 7.012 1.00 97.56 92 GLU A CA 1
ATOM 717 C C . GLU A 1 92 ? -12.488 -0.165 5.888 1.00 97.56 92 GLU A C 1
ATOM 719 O O . GLU A 1 92 ? -12.145 0.289 4.798 1.00 97.56 92 GLU A O 1
ATOM 724 N N . ALA A 1 93 ? -13.764 -0.449 6.158 1.00 97.75 93 ALA A N 1
ATOM 725 C CA . ALA A 1 93 ? -14.823 -0.284 5.165 1.00 97.75 93 ALA A CA 1
ATOM 726 C C . ALA A 1 93 ? -15.079 1.195 4.821 1.00 97.75 93 ALA A C 1
ATOM 728 O O . ALA A 1 93 ? -15.316 1.527 3.658 1.00 97.75 93 ALA A O 1
ATOM 729 N N . ALA A 1 94 ? -15.000 2.096 5.806 1.00 98.19 94 ALA A N 1
ATOM 730 C CA . ALA A 1 94 ? -15.163 3.526 5.570 1.00 98.19 94 ALA A CA 1
ATOM 731 C C . ALA A 1 94 ? -14.026 4.078 4.701 1.00 98.19 94 ALA A C 1
ATOM 733 O O . ALA A 1 94 ? -14.294 4.749 3.706 1.00 98.19 94 ALA A O 1
ATOM 734 N N . THR A 1 95 ? -12.768 3.752 5.013 1.00 98.00 95 THR A N 1
ATOM 735 C CA . THR A 1 95 ? -11.619 4.187 4.208 1.00 98.00 95 THR A CA 1
ATOM 736 C C . THR A 1 95 ? -11.659 3.590 2.806 1.00 98.00 95 THR A C 1
ATOM 738 O O . THR A 1 95 ? -11.437 4.318 1.842 1.00 98.00 95 THR A O 1
ATOM 741 N N . GLN A 1 96 ? -12.053 2.320 2.661 1.00 97.00 96 GLN A N 1
ATOM 742 C CA . GLN A 1 96 ? -12.208 1.682 1.354 1.00 97.00 96 GLN A CA 1
ATOM 743 C C . GLN A 1 96 ? -13.247 2.401 0.478 1.00 97.00 96 GLN A C 1
ATOM 745 O O . GLN A 1 96 ? -13.008 2.600 -0.710 1.00 97.00 96 GLN A O 1
ATOM 750 N N . SER A 1 97 ? -14.366 2.857 1.058 1.00 97.31 97 SER A N 1
ATOM 751 C CA . SER A 1 97 ? -15.397 3.608 0.319 1.00 97.31 97 SER A CA 1
ATOM 752 C C . SER A 1 97 ? -14.918 4.974 -0.194 1.00 97.31 97 SER A C 1
ATOM 754 O O . SER A 1 97 ? -15.460 5.499 -1.163 1.00 97.31 97 SER A O 1
ATOM 756 N N . LEU A 1 98 ? -13.881 5.528 0.440 1.00 97.38 98 LEU A N 1
ATOM 757 C CA . LEU A 1 98 ? -13.268 6.812 0.100 1.00 97.38 98 LEU A CA 1
ATOM 758 C C . LEU A 1 98 ? -12.003 6.662 -0.760 1.00 97.38 98 LEU A C 1
ATOM 760 O O . LEU A 1 98 ? -11.363 7.664 -1.074 1.00 97.38 98 LEU A O 1
ATOM 764 N N . ASN A 1 99 ? -11.628 5.432 -1.135 1.00 96.38 99 ASN A N 1
ATOM 765 C CA . ASN A 1 99 ? -10.335 5.111 -1.749 1.00 96.38 99 ASN A CA 1
ATOM 766 C C . ASN A 1 99 ? -9.132 5.603 -0.914 1.00 96.38 99 ASN A C 1
ATOM 768 O O . ASN A 1 99 ? -8.119 6.064 -1.444 1.00 96.38 99 ASN A O 1
ATOM 772 N N . TRP A 1 100 ? -9.264 5.546 0.412 1.00 97.94 100 TRP A N 1
ATOM 773 C CA . TRP A 1 100 ? -8.205 5.844 1.373 1.00 97.94 100 TRP A CA 1
ATOM 774 C C . TRP A 1 100 ? -7.752 4.562 2.061 1.00 97.94 100 TRP A C 1
ATOM 776 O O . TRP A 1 100 ? -8.440 3.540 2.068 1.00 97.94 100 TRP A O 1
ATOM 786 N N . LEU A 1 101 ? -6.591 4.644 2.689 1.00 97.81 101 LEU A N 1
ATOM 787 C CA . LEU A 1 101 ? -5.987 3.575 3.461 1.00 97.81 101 LEU A CA 1
ATOM 788 C C . LEU A 1 101 ? -5.661 4.090 4.855 1.00 97.81 101 LEU A C 1
ATOM 790 O O . LEU A 1 101 ? -5.620 5.297 5.099 1.00 97.81 101 LEU A O 1
ATOM 794 N N . TRP A 1 102 ? -5.436 3.170 5.784 1.00 98.12 102 TRP A N 1
ATOM 795 C CA . TRP A 1 102 ? -5.018 3.531 7.129 1.00 98.12 102 TRP A CA 1
ATOM 796 C C . TRP A 1 102 ? -4.076 2.500 7.738 1.00 98.12 102 TRP A C 1
ATOM 798 O O . TRP A 1 102 ? -4.112 1.311 7.395 1.00 98.12 102 TRP A O 1
ATOM 808 N N . THR A 1 103 ? -3.265 2.976 8.681 1.00 97.81 103 THR A N 1
ATOM 809 C CA . THR A 1 103 ? -2.373 2.176 9.524 1.00 97.81 103 THR A CA 1
ATOM 810 C C . THR A 1 103 ? -2.312 2.759 10.938 1.00 97.81 103 THR A C 1
ATOM 812 O O . THR A 1 103 ? -2.370 3.983 11.094 1.00 97.81 103 THR A O 1
ATOM 815 N N . PRO A 1 104 ? -2.157 1.932 11.986 1.00 97.50 104 PRO A N 1
ATOM 816 C CA . PRO A 1 104 ? -1.825 2.437 13.310 1.00 97.50 104 PRO A CA 1
ATOM 817 C C . PRO A 1 104 ? -0.403 3.012 13.291 1.00 97.50 104 PRO A C 1
ATOM 819 O O . PRO A 1 104 ? 0.500 2.418 12.704 1.00 97.50 104 PRO A O 1
ATOM 822 N N . GLN A 1 105 ? -0.213 4.156 13.938 1.00 96.25 105 GLN A N 1
ATOM 823 C CA . GLN A 1 105 ? 1.089 4.779 14.141 1.00 96.25 105 GLN A CA 1
ATOM 824 C C . GLN A 1 105 ? 1.173 5.259 15.590 1.00 96.25 105 GLN A C 1
ATOM 826 O O . GLN A 1 105 ? 0.541 6.249 15.972 1.00 96.25 105 GLN A O 1
ATOM 831 N N . ASP A 1 106 ? 1.938 4.526 16.397 1.00 92.88 106 ASP A N 1
ATOM 832 C CA . ASP A 1 106 ? 2.040 4.716 17.845 1.00 92.88 106 ASP A CA 1
ATOM 833 C C . ASP A 1 106 ? 0.651 4.681 18.522 1.00 92.88 106 ASP A C 1
ATOM 835 O O . ASP A 1 106 ? -0.015 3.641 18.545 1.00 92.88 106 ASP A O 1
ATOM 839 N N . THR A 1 107 ? 0.193 5.818 19.055 1.00 93.38 107 THR A N 1
ATOM 840 C CA . THR A 1 107 ? -1.129 5.995 19.686 1.00 93.38 107 THR A CA 1
ATOM 841 C C . THR A 1 107 ? -2.158 6.655 18.765 1.00 93.38 107 THR A C 1
ATOM 843 O O . THR A 1 107 ? -3.246 7.011 19.213 1.00 93.38 107 THR A O 1
ATOM 846 N N . SER A 1 108 ? -1.808 6.871 17.498 1.00 96.81 108 SER A N 1
ATOM 847 C CA . SER A 1 108 ? -2.642 7.541 16.502 1.00 96.81 108 SER A CA 1
ATOM 848 C C . SER A 1 108 ? -2.951 6.626 15.319 1.00 96.81 108 SER A C 1
ATOM 850 O O . SER A 1 108 ? -2.370 5.552 15.155 1.00 96.81 108 SER A O 1
ATOM 852 N N . ILE A 1 109 ? -3.900 7.048 14.495 1.00 97.88 109 ILE A N 1
ATOM 853 C CA . ILE A 1 109 ? -4.301 6.369 13.268 1.00 97.88 109 ILE A CA 1
ATOM 854 C C . ILE A 1 109 ? -3.910 7.284 12.113 1.00 97.88 109 ILE A C 1
ATOM 856 O O . ILE A 1 109 ? -4.448 8.385 11.981 1.00 97.88 109 ILE A O 1
ATOM 860 N N . LEU A 1 110 ? -2.977 6.831 11.279 1.00 98.06 110 LEU A N 1
ATOM 861 C CA . LEU A 1 110 ? -2.611 7.525 10.052 1.00 98.06 110 LEU A CA 1
ATOM 862 C C . LEU A 1 110 ? -3.547 7.066 8.937 1.00 98.06 110 LEU A C 1
ATOM 864 O O . LEU A 1 110 ? -3.588 5.881 8.621 1.00 98.06 110 LEU A O 1
ATOM 868 N N . VAL A 1 111 ? -4.268 8.006 8.338 1.00 98.38 111 VAL A N 1
ATOM 869 C CA . VAL A 1 111 ? -5.098 7.823 7.147 1.00 98.38 111 VAL A CA 1
ATOM 870 C C . VAL A 1 111 ? -4.403 8.501 5.976 1.00 98.38 111 VAL A C 1
ATOM 872 O O . VAL A 1 111 ? -3.921 9.629 6.094 1.00 98.38 111 VAL A O 1
ATOM 875 N N . TYR A 1 112 ? -4.317 7.823 4.842 1.00 98.31 112 TYR A N 1
ATOM 876 C CA . TYR A 1 112 ? -3.550 8.309 3.707 1.00 98.31 112 TYR A CA 1
ATOM 877 C C . TYR A 1 112 ? -4.126 7.846 2.368 1.00 98.31 112 TYR A C 1
ATOM 879 O O . TYR A 1 112 ? -4.983 6.963 2.320 1.00 98.31 112 TYR A O 1
ATOM 887 N N . SER A 1 113 ? -3.720 8.500 1.279 1.00 97.50 113 SER A N 1
ATOM 888 C CA . SER A 1 113 ? -4.165 8.152 -0.075 1.00 97.50 113 SER A CA 1
ATOM 889 C C . SER A 1 113 ? -3.452 6.908 -0.615 1.00 97.50 113 SER A C 1
ATOM 891 O O . SER A 1 113 ? -2.407 6.502 -0.111 1.00 97.50 113 SER A O 1
ATOM 893 N N . GLN A 1 114 ? -3.998 6.312 -1.674 1.00 96.75 114 GLN A N 1
ATOM 894 C CA . GLN A 1 114 ? -3.365 5.175 -2.346 1.00 96.75 114 GLN A CA 1
ATOM 895 C C . GLN A 1 114 ? -1.983 5.524 -2.918 1.00 96.75 114 GLN A C 1
ATOM 897 O O . GLN A 1 114 ? -1.033 4.775 -2.707 1.00 96.75 114 GLN A O 1
ATOM 902 N N . ALA A 1 115 ? -1.830 6.688 -3.563 1.00 95.50 115 ALA A N 1
ATOM 903 C CA . ALA A 1 115 ? -0.526 7.143 -4.046 1.00 95.50 115 ALA A CA 1
ATOM 904 C C . ALA A 1 115 ? 0.535 7.206 -2.928 1.00 95.50 115 ALA A C 1
ATOM 906 O O . ALA A 1 115 ? 1.681 6.812 -3.141 1.00 95.50 115 ALA A O 1
ATOM 907 N N . GLU A 1 116 ? 0.167 7.646 -1.718 1.00 97.00 116 GLU A N 1
ATOM 908 C CA . GLU A 1 116 ? 1.079 7.639 -0.564 1.00 97.00 116 GLU A CA 1
ATOM 909 C C . GLU A 1 116 ? 1.444 6.214 -0.109 1.00 97.00 116 GLU A C 1
ATOM 911 O O . GLU A 1 116 ? 2.572 5.986 0.333 1.00 97.00 116 GLU A O 1
ATOM 916 N N . ASP A 1 117 ? 0.536 5.238 -0.240 1.00 96.69 117 ASP A N 1
ATOM 917 C CA . ASP A 1 117 ? 0.841 3.820 0.018 1.00 96.69 117 ASP A CA 1
ATOM 918 C C . ASP A 1 117 ? 1.897 3.298 -0.942 1.00 96.69 117 ASP A C 1
ATOM 920 O O . ASP A 1 117 ? 2.868 2.672 -0.515 1.00 96.69 117 ASP A O 1
ATOM 924 N N . VAL A 1 118 ? 1.734 3.601 -2.232 1.00 96.81 118 VAL A N 1
ATOM 925 C CA . VAL A 1 118 ? 2.697 3.223 -3.266 1.00 96.81 118 VAL A CA 1
ATOM 926 C C . VAL A 1 118 ? 4.055 3.854 -2.959 1.00 96.81 118 VAL A C 1
ATOM 928 O O . VAL A 1 118 ? 5.054 3.138 -2.895 1.00 96.81 118 VAL A O 1
ATOM 931 N N . TRP A 1 119 ? 4.100 5.154 -2.653 1.00 96.31 119 TRP A N 1
ATOM 932 C CA . TRP A 1 119 ? 5.333 5.833 -2.239 1.00 96.31 119 TRP A CA 1
ATOM 933 C C . TRP A 1 119 ? 5.993 5.185 -1.017 1.00 96.31 119 TRP A C 1
ATOM 935 O O . TRP A 1 119 ? 7.201 4.943 -1.021 1.00 96.31 119 TRP A O 1
ATOM 945 N N . SER A 1 120 ? 5.215 4.859 0.015 1.00 94.94 120 SER A N 1
ATOM 946 C CA . SER A 1 120 ? 5.708 4.185 1.221 1.00 94.94 120 SER A CA 1
ATOM 947 C C . SER A 1 120 ? 6.284 2.797 0.910 1.00 94.94 120 SER A C 1
ATOM 949 O O . SER A 1 120 ? 7.364 2.439 1.387 1.00 94.94 120 SER A O 1
ATOM 951 N N . ARG A 1 121 ? 5.615 2.016 0.053 1.00 95.75 121 ARG A N 1
ATOM 952 C CA . ARG A 1 121 ? 6.091 0.695 -0.391 1.00 95.75 121 ARG A CA 1
ATOM 953 C C . ARG A 1 121 ? 7.379 0.789 -1.200 1.00 95.75 121 ARG A C 1
ATOM 955 O O . ARG A 1 121 ? 8.270 -0.035 -0.998 1.00 95.75 121 ARG A O 1
ATOM 962 N N . LEU A 1 122 ? 7.521 1.815 -2.038 1.00 96.31 122 LEU A N 1
ATOM 963 C CA . LEU A 1 122 ? 8.744 2.061 -2.802 1.00 96.31 122 LEU A CA 1
ATOM 964 C C . LEU A 1 122 ? 9.952 2.394 -1.911 1.00 96.31 122 LEU A C 1
ATOM 966 O O . LEU A 1 122 ? 11.094 2.113 -2.273 1.00 96.31 122 LEU A O 1
ATOM 970 N N . GLN A 1 123 ? 9.728 2.952 -0.722 1.00 95.81 123 GLN A N 1
ATOM 971 C CA . GLN A 1 123 ? 10.798 3.252 0.234 1.00 95.81 123 GLN A CA 1
ATOM 972 C C . GLN A 1 123 ? 11.280 2.025 1.024 1.00 95.81 123 GLN A C 1
ATOM 974 O O . GLN A 1 123 ? 12.251 2.128 1.777 1.00 95.81 123 GLN A O 1
ATOM 979 N N . ARG A 1 124 ? 10.643 0.856 0.874 1.00 93.75 124 ARG A N 1
ATOM 980 C CA . ARG A 1 124 ? 11.029 -0.348 1.619 1.00 93.75 124 ARG A CA 1
ATOM 981 C C . ARG A 1 124 ? 12.395 -0.871 1.155 1.00 93.75 124 ARG A C 1
ATOM 983 O O . ARG A 1 124 ? 12.631 -0.955 -0.053 1.00 93.75 124 ARG A O 1
ATOM 990 N N . PRO A 1 125 ? 13.288 -1.242 2.091 1.00 95.12 125 PRO A N 1
ATOM 991 C CA . PRO A 1 125 ? 14.575 -1.816 1.744 1.00 95.12 125 PRO A CA 1
ATOM 992 C C . PRO A 1 125 ? 14.405 -3.242 1.214 1.00 95.12 125 PRO A C 1
ATOM 994 O O . PRO A 1 125 ? 13.676 -4.053 1.787 1.00 95.12 125 PRO A O 1
ATOM 997 N N . ILE A 1 126 ? 15.125 -3.550 0.143 1.00 95.31 126 ILE A N 1
ATOM 998 C CA . ILE A 1 126 ? 15.176 -4.854 -0.504 1.00 95.31 126 ILE A CA 1
ATOM 999 C C . ILE A 1 126 ? 16.625 -5.227 -0.832 1.00 95.31 126 ILE A C 1
ATOM 1001 O O . ILE A 1 126 ? 17.506 -4.375 -0.985 1.00 95.31 126 ILE A O 1
ATOM 1005 N N . SER A 1 127 ? 16.861 -6.530 -0.943 1.00 95.12 127 SER A N 1
ATOM 1006 C CA . SER A 1 127 ? 18.113 -7.090 -1.445 1.00 95.12 127 SER A CA 1
ATOM 1007 C C . SER A 1 127 ? 17.804 -7.896 -2.698 1.00 95.12 127 SER A C 1
ATOM 1009 O O . SER A 1 127 ? 16.932 -8.768 -2.681 1.00 95.12 127 SER A O 1
ATOM 1011 N N . LEU A 1 128 ? 18.500 -7.570 -3.781 1.00 94.81 128 LEU A N 1
ATOM 1012 C CA . LEU A 1 128 ? 18.262 -8.083 -5.123 1.00 94.81 128 LEU A CA 1
ATOM 1013 C C . LEU A 1 128 ? 19.554 -8.672 -5.681 1.00 94.81 128 LEU A C 1
ATOM 1015 O O . LEU A 1 128 ? 20.634 -8.115 -5.477 1.00 94.81 128 LEU A O 1
ATOM 1019 N N . ASN A 1 129 ? 19.429 -9.791 -6.383 1.00 95.88 129 ASN A N 1
ATOM 1020 C CA . ASN A 1 129 ? 20.535 -10.431 -7.079 1.00 95.88 129 ASN A CA 1
ATOM 1021 C C . ASN A 1 129 ? 20.012 -11.044 -8.382 1.00 95.88 129 ASN A C 1
ATOM 1023 O O . ASN A 1 129 ? 19.641 -12.218 -8.412 1.00 95.88 129 ASN A O 1
ATOM 1027 N N . TYR A 1 130 ? 19.913 -10.219 -9.421 1.00 95.88 130 TYR A N 1
ATOM 1028 C CA . TYR A 1 130 ? 19.488 -10.619 -10.759 1.00 95.88 130 TYR A CA 1
ATOM 1029 C C . TYR A 1 130 ? 20.668 -10.586 -11.721 1.00 95.88 130 TYR A C 1
ATOM 1031 O O . TYR A 1 130 ? 21.505 -9.682 -11.656 1.00 95.88 130 TYR A O 1
ATOM 1039 N N . HIS A 1 131 ? 20.689 -11.552 -12.636 1.00 95.56 131 HIS A N 1
ATOM 1040 C CA . HIS A 1 131 ? 21.693 -11.662 -13.685 1.00 95.56 131 HIS A CA 1
ATOM 1041 C C . HIS A 1 131 ? 21.014 -11.955 -15.019 1.00 95.56 131 HIS A C 1
ATOM 1043 O O . HIS A 1 131 ? 20.284 -12.942 -15.122 1.00 95.56 131 HIS A O 1
ATOM 1049 N N . GLY A 1 132 ? 21.249 -11.106 -16.019 1.00 93.25 132 GLY A N 1
ATOM 1050 C CA . GLY A 1 132 ? 20.723 -11.246 -17.374 1.00 93.25 132 GLY A CA 1
ATOM 1051 C C . GLY A 1 132 ? 19.198 -11.347 -17.446 1.00 93.25 132 GLY A C 1
ATOM 1052 O O . GLY A 1 132 ? 18.680 -11.988 -18.360 1.00 93.25 132 GLY A O 1
ATOM 1053 N N . LEU A 1 133 ? 18.478 -10.777 -16.474 1.00 96.69 133 LEU A N 1
ATOM 1054 C CA . LEU A 1 133 ? 17.019 -10.843 -16.442 1.00 96.69 133 LEU A CA 1
ATOM 1055 C C . LEU A 1 133 ? 16.443 -9.810 -17.412 1.00 96.69 133 LEU A C 1
ATOM 1057 O O . LEU A 1 133 ? 16.986 -8.710 -17.548 1.00 96.69 133 LEU A O 1
ATOM 1061 N N . ARG A 1 134 ? 15.343 -10.152 -18.087 1.00 96.25 134 ARG A N 1
ATOM 1062 C CA . ARG A 1 134 ? 14.650 -9.190 -18.944 1.00 96.25 134 ARG A CA 1
ATOM 1063 C C . ARG A 1 134 ? 14.044 -8.082 -18.083 1.00 96.25 134 ARG A C 1
ATOM 1065 O O . ARG A 1 134 ? 13.550 -8.340 -16.988 1.00 96.25 134 ARG A O 1
ATOM 1072 N N . LEU A 1 135 ? 14.086 -6.851 -18.579 1.00 95.06 135 LEU A N 1
ATOM 1073 C CA . LEU A 1 135 ? 13.619 -5.671 -17.855 1.00 95.06 135 LEU A CA 1
ATOM 1074 C C . LEU A 1 135 ? 12.152 -5.782 -17.404 1.00 95.06 135 LEU A C 1
ATOM 1076 O O . LEU A 1 135 ? 11.830 -5.381 -16.289 1.00 95.06 135 LEU A O 1
ATOM 1080 N N . ASP A 1 136 ? 11.277 -6.319 -18.254 1.00 95.69 136 ASP A N 1
ATOM 1081 C CA . ASP A 1 136 ? 9.865 -6.541 -17.939 1.00 95.69 136 ASP A CA 1
ATOM 1082 C C . ASP A 1 136 ? 9.693 -7.553 -16.804 1.00 95.69 136 ASP A C 1
ATOM 1084 O O . ASP A 1 136 ? 9.036 -7.238 -15.813 1.00 95.69 136 ASP A O 1
ATOM 1088 N N . ASP A 1 137 ? 10.362 -8.703 -16.892 1.00 96.44 137 ASP A N 1
ATOM 1089 C CA . ASP A 1 137 ? 10.332 -9.733 -15.846 1.00 96.44 137 ASP A CA 1
ATOM 1090 C C . ASP A 1 137 ? 10.883 -9.198 -14.512 1.00 96.44 137 ASP A C 1
ATOM 1092 O O . ASP A 1 137 ? 10.320 -9.449 -13.445 1.00 96.44 137 ASP A O 1
ATOM 1096 N N . LEU A 1 138 ? 11.961 -8.407 -14.566 1.00 96.12 138 LEU A N 1
ATOM 1097 C CA . LEU A 1 138 ? 12.562 -7.782 -13.389 1.00 96.12 138 LEU A CA 1
ATOM 1098 C C . LEU A 1 138 ? 11.596 -6.811 -12.711 1.00 96.12 138 LEU A C 1
ATOM 1100 O O . LEU A 1 138 ? 11.466 -6.830 -11.488 1.00 96.12 138 LEU A O 1
ATOM 1104 N N . LEU A 1 139 ? 10.949 -5.935 -13.481 1.00 96.38 139 LEU A N 1
ATOM 1105 C CA . LEU A 1 139 ? 10.019 -4.945 -12.943 1.00 96.38 139 LEU A CA 1
ATOM 1106 C C . LEU A 1 139 ? 8.745 -5.609 -12.403 1.00 96.38 139 LEU A C 1
ATOM 1108 O O . LEU A 1 139 ? 8.256 -5.202 -11.351 1.00 96.38 139 LEU A O 1
ATOM 1112 N N . ILE A 1 140 ? 8.245 -6.659 -13.056 1.00 95.50 140 ILE A N 1
ATOM 1113 C CA . ILE A 1 140 ? 7.116 -7.445 -12.543 1.00 95.50 140 ILE A CA 1
ATOM 1114 C C . ILE A 1 140 ? 7.479 -8.087 -11.194 1.00 95.50 140 ILE A C 1
ATOM 1116 O O . ILE A 1 140 ? 6.776 -7.839 -10.215 1.00 95.50 140 ILE A O 1
ATOM 1120 N N . ASP A 1 141 ? 8.610 -8.801 -11.091 1.00 96.19 141 ASP A N 1
ATOM 1121 C CA . ASP A 1 141 ? 9.058 -9.403 -9.817 1.00 96.19 141 ASP A CA 1
ATOM 1122 C C . ASP A 1 141 ? 9.297 -8.329 -8.740 1.00 96.19 141 ASP A C 1
ATOM 1124 O O . ASP A 1 141 ? 8.957 -8.499 -7.566 1.00 96.19 141 ASP A O 1
ATOM 1128 N N . LEU A 1 142 ? 9.837 -7.169 -9.127 1.00 96.00 142 LEU A N 1
ATOM 1129 C CA . LEU A 1 142 ? 10.021 -6.043 -8.215 1.00 96.00 142 LEU A CA 1
ATOM 1130 C C . LEU A 1 142 ? 8.683 -5.547 -7.654 1.00 96.00 142 LEU A C 1
ATOM 1132 O O . LEU A 1 142 ? 8.586 -5.311 -6.448 1.00 96.00 142 LEU A O 1
ATOM 1136 N N . GLY A 1 143 ? 7.670 -5.415 -8.512 1.00 95.88 143 GLY A N 1
ATOM 1137 C CA . GLY A 1 143 ? 6.311 -5.042 -8.137 1.00 95.88 143 GLY A CA 1
ATOM 1138 C C . GLY A 1 143 ? 5.665 -6.053 -7.195 1.00 95.88 143 GLY A C 1
ATOM 1139 O O . GLY A 1 143 ? 5.160 -5.675 -6.135 1.00 95.88 143 GLY A O 1
ATOM 1140 N N . GLU A 1 144 ? 5.755 -7.345 -7.514 1.00 95.44 144 GLU A N 1
ATOM 1141 C CA . GLU A 1 144 ? 5.221 -8.432 -6.686 1.00 95.44 144 GLU A CA 1
ATOM 1142 C C . GLU A 1 144 ? 5.827 -8.438 -5.278 1.00 95.44 144 GLU A C 1
ATOM 1144 O O . GLU A 1 144 ? 5.101 -8.516 -4.283 1.00 95.44 144 GLU A O 1
ATOM 1149 N N . ARG A 1 145 ? 7.147 -8.248 -5.162 1.00 94.12 145 ARG A N 1
ATOM 1150 C CA . ARG A 1 145 ? 7.853 -8.221 -3.867 1.00 94.12 145 ARG A CA 1
ATOM 1151 C C . ARG A 1 145 ? 7.363 -7.136 -2.915 1.00 94.12 145 ARG A C 1
ATOM 1153 O O . ARG A 1 145 ? 7.443 -7.316 -1.697 1.00 94.12 145 ARG A O 1
ATOM 1160 N N . ILE A 1 146 ? 6.880 -6.011 -3.441 1.00 94.06 146 ILE A N 1
ATOM 1161 C CA . ILE A 1 146 ? 6.319 -4.920 -2.630 1.00 94.06 146 ILE A CA 1
ATOM 1162 C C . ILE A 1 146 ? 4.791 -4.836 -2.686 1.00 94.06 146 ILE A C 1
ATOM 1164 O O . ILE A 1 146 ? 4.203 -4.003 -1.990 1.00 94.06 146 ILE A O 1
ATOM 1168 N N . GLY A 1 147 ? 4.141 -5.702 -3.464 1.00 93.12 147 GLY A N 1
ATOM 1169 C CA . GLY A 1 147 ? 2.705 -5.667 -3.714 1.00 93.12 147 GLY A CA 1
ATOM 1170 C C . GLY A 1 147 ? 2.261 -4.371 -4.394 1.00 93.12 147 GLY A C 1
ATOM 1171 O O . GLY A 1 147 ? 1.283 -3.768 -3.960 1.00 93.12 147 GLY A O 1
ATOM 1172 N N . VAL A 1 148 ? 3.015 -3.898 -5.386 1.00 95.50 148 VAL A N 1
ATOM 1173 C CA . VAL A 1 148 ? 2.691 -2.719 -6.200 1.00 95.50 148 VAL A CA 1
ATOM 1174 C C . VAL A 1 148 ? 2.676 -3.132 -7.661 1.00 95.50 148 VAL A C 1
ATOM 1176 O O . VAL A 1 148 ? 3.641 -3.707 -8.153 1.00 95.50 148 VAL A O 1
ATOM 1179 N N . THR A 1 149 ? 1.604 -2.802 -8.372 1.00 96.38 149 THR A N 1
ATOM 1180 C CA . THR A 1 149 ? 1.520 -3.055 -9.810 1.00 96.38 149 THR A CA 1
ATOM 1181 C C . THR A 1 149 ? 2.466 -2.117 -10.555 1.00 96.38 149 THR A C 1
ATOM 1183 O O . THR A 1 149 ? 2.383 -0.897 -10.392 1.00 96.38 149 THR A O 1
ATOM 1186 N N . ILE A 1 150 ? 3.346 -2.673 -11.388 1.00 96.75 150 ILE A N 1
ATOM 1187 C CA . ILE A 1 150 ? 4.145 -1.890 -12.335 1.00 96.75 150 ILE A CA 1
ATOM 1188 C C . ILE A 1 150 ? 3.489 -1.977 -13.708 1.00 96.75 150 ILE A C 1
ATOM 1190 O O . ILE A 1 150 ? 3.206 -3.061 -14.212 1.00 96.75 150 ILE A O 1
ATOM 1194 N N . LEU A 1 151 ? 3.216 -0.817 -14.289 1.00 95.62 151 LEU A N 1
ATOM 1195 C CA . LEU A 1 151 ? 2.541 -0.651 -15.565 1.00 95.62 151 LEU A CA 1
ATOM 1196 C C . LEU A 1 151 ? 3.498 -0.016 -16.560 1.00 95.62 151 LEU A C 1
ATOM 1198 O O . LEU A 1 151 ? 4.377 0.758 -16.190 1.00 95.62 151 LEU A O 1
ATOM 1202 N N . PHE A 1 152 ? 3.285 -0.305 -17.834 1.00 95.06 152 PHE A N 1
ATOM 1203 C CA . PHE A 1 152 ? 4.110 0.207 -18.917 1.00 95.06 152 PHE A CA 1
ATOM 1204 C C . PHE A 1 152 ? 3.269 1.068 -19.849 1.00 95.06 152 PHE A C 1
ATOM 1206 O O . PHE A 1 152 ? 2.187 0.664 -20.282 1.00 95.06 152 PHE A O 1
ATOM 1213 N N . GLU A 1 153 ? 3.776 2.249 -20.192 1.00 94.31 153 GLU A N 1
ATOM 1214 C CA . GLU A 1 153 ? 3.247 3.017 -21.311 1.00 94.31 153 GLU A CA 1
ATOM 1215 C C . GLU A 1 153 ? 3.346 2.183 -22.601 1.00 94.31 153 GLU A C 1
ATOM 1217 O O . GLU A 1 153 ? 4.311 1.448 -22.834 1.00 94.31 153 GLU A O 1
ATOM 1222 N N . SER A 1 154 ? 2.335 2.280 -23.464 1.00 90.50 154 SER A N 1
ATOM 1223 C CA . SER A 1 154 ? 2.303 1.527 -24.720 1.00 90.50 154 SER A CA 1
ATOM 1224 C C . SER A 1 154 ? 3.542 1.808 -25.581 1.00 90.50 154 SER A C 1
ATOM 1226 O O . SER A 1 154 ? 3.839 2.954 -25.919 1.00 90.50 154 SER A O 1
ATOM 1228 N N . GLY A 1 155 ? 4.262 0.747 -25.955 1.00 91.06 155 GLY A N 1
ATOM 1229 C CA . GLY A 1 155 ? 5.472 0.831 -26.777 1.00 91.06 155 GLY A CA 1
ATOM 1230 C C . GLY A 1 155 ? 6.733 1.294 -26.038 1.00 91.06 155 GLY A C 1
ATOM 1231 O O . GLY A 1 155 ? 7.773 1.423 -26.680 1.00 91.06 155 GLY A O 1
ATOM 1232 N N . VAL A 1 156 ? 6.698 1.518 -24.714 1.00 94.00 156 VAL A N 1
ATOM 1233 C CA . VAL A 1 156 ? 7.900 1.915 -23.951 1.00 94.00 156 VAL A CA 1
ATOM 1234 C C . VAL A 1 156 ? 9.011 0.868 -24.074 1.00 94.00 156 VAL A C 1
ATOM 1236 O O . VAL A 1 156 ? 10.138 1.207 -24.414 1.00 94.00 156 VAL A O 1
ATOM 1239 N N . LEU A 1 157 ? 8.676 -0.419 -23.935 1.00 92.50 157 LEU A N 1
ATOM 1240 C CA . LEU A 1 157 ? 9.639 -1.522 -24.037 1.00 92.50 157 LEU A CA 1
ATOM 1241 C C . LEU A 1 157 ? 10.229 -1.665 -25.446 1.00 92.50 157 LEU A C 1
ATOM 1243 O O . LEU A 1 157 ? 11.383 -2.057 -25.597 1.00 92.50 157 LEU A O 1
ATOM 1247 N N . GLU A 1 158 ? 9.458 -1.328 -26.483 1.00 92.19 158 GLU A N 1
ATOM 1248 C CA . GLU A 1 158 ? 9.918 -1.377 -27.875 1.00 92.19 158 GLU A CA 1
ATOM 1249 C C . GLU A 1 158 ? 10.957 -0.292 -28.174 1.00 92.19 158 GLU A C 1
ATOM 1251 O O . GLU A 1 158 ? 11.849 -0.512 -28.993 1.00 92.19 158 GLU A O 1
ATOM 1256 N N . ARG A 1 159 ? 10.861 0.856 -27.490 1.00 91.56 159 ARG A N 1
ATOM 1257 C CA . ARG A 1 159 ? 11.773 2.000 -27.642 1.00 91.56 159 ARG A CA 1
ATOM 1258 C C . ARG A 1 159 ? 13.097 1.823 -26.898 1.00 91.56 159 ARG A C 1
ATOM 1260 O O . ARG A 1 159 ? 14.069 2.484 -27.253 1.00 91.56 159 ARG A O 1
ATOM 1267 N N . ILE A 1 160 ? 13.145 0.936 -25.904 1.00 92.19 160 ILE A N 1
ATOM 1268 C CA . ILE A 1 160 ? 14.380 0.578 -25.196 1.00 92.19 160 ILE A CA 1
ATOM 1269 C C . ILE A 1 160 ? 15.253 -0.271 -26.126 1.00 92.19 160 ILE A C 1
ATOM 1271 O O . ILE A 1 160 ? 14.761 -1.225 -26.749 1.00 92.19 160 ILE A O 1
ATOM 1275 N N . GLN A 1 161 ? 16.542 0.076 -26.223 1.00 89.69 161 GLN A N 1
ATOM 1276 C CA . GLN A 1 161 ? 17.510 -0.652 -27.049 1.00 89.69 161 GLN A CA 1
ATOM 1277 C C . GLN A 1 161 ? 17.591 -2.112 -26.607 1.00 89.69 161 GLN A C 1
ATOM 1279 O O . GLN A 1 161 ? 17.469 -2.412 -25.424 1.00 89.69 161 GLN A O 1
ATOM 1284 N N . ALA A 1 162 ? 17.797 -3.033 -27.551 1.00 88.69 162 ALA A N 1
ATOM 1285 C CA . ALA A 1 162 ? 17.820 -4.464 -27.244 1.00 88.69 162 ALA A CA 1
ATOM 1286 C C . ALA A 1 162 ? 18.876 -4.824 -26.182 1.00 88.69 162 ALA A C 1
ATOM 1288 O O . ALA A 1 162 ? 18.589 -5.637 -25.305 1.00 88.69 162 ALA A O 1
ATOM 1289 N N . ASP A 1 163 ? 20.039 -4.167 -26.229 1.00 88.81 163 ASP A N 1
ATOM 1290 C CA . ASP A 1 163 ? 21.137 -4.373 -25.278 1.00 88.81 163 ASP A CA 1
ATOM 1291 C C . ASP A 1 163 ? 20.784 -3.890 -23.858 1.00 88.81 163 ASP A C 1
ATOM 1293 O O . ASP A 1 163 ? 21.236 -4.482 -22.882 1.00 88.81 163 ASP A O 1
ATOM 1297 N N . ASP A 1 164 ? 19.899 -2.895 -23.730 1.00 89.75 164 ASP A N 1
ATOM 1298 C CA . ASP A 1 164 ? 19.459 -2.334 -22.443 1.00 89.75 164 ASP A CA 1
ATOM 1299 C C . ASP A 1 164 ? 18.282 -3.111 -21.821 1.00 89.75 164 ASP A C 1
ATOM 1301 O O . ASP A 1 164 ? 17.836 -2.811 -20.712 1.00 89.75 164 ASP A O 1
ATOM 1305 N N . ARG A 1 165 ? 17.739 -4.117 -22.524 1.00 90.44 165 ARG A N 1
ATOM 1306 C CA . ARG A 1 165 ? 16.630 -4.948 -22.016 1.00 90.44 165 ARG A CA 1
ATOM 1307 C C . ARG A 1 165 ? 17.096 -6.056 -21.082 1.00 90.44 165 ARG A C 1
ATOM 1309 O O . ARG A 1 165 ? 16.256 -6.620 -20.385 1.00 90.44 165 ARG A O 1
ATOM 1316 N N . ALA A 1 166 ? 18.383 -6.391 -21.090 1.00 93.25 166 ALA A N 1
ATOM 1317 C CA . ALA A 1 166 ? 18.974 -7.337 -20.155 1.00 93.25 166 ALA A CA 1
ATOM 1318 C C . ALA A 1 166 ? 19.606 -6.559 -18.999 1.00 93.25 166 ALA A C 1
ATOM 1320 O O . ALA A 1 166 ? 20.505 -5.748 -19.205 1.00 93.25 166 ALA A O 1
ATOM 1321 N N . VAL A 1 167 ? 19.130 -6.801 -17.780 1.00 90.81 167 VAL A N 1
ATOM 1322 C CA . VAL A 1 167 ? 19.563 -6.056 -16.598 1.00 90.81 167 VAL A CA 1
ATOM 1323 C C . VAL A 1 167 ? 20.281 -6.986 -15.628 1.00 90.81 167 VAL A C 1
ATOM 1325 O O . VAL A 1 167 ? 19.726 -7.978 -15.150 1.00 90.81 167 VAL A O 1
ATOM 1328 N N . ASP A 1 168 ? 21.516 -6.615 -15.300 1.00 90.75 168 ASP A N 1
ATOM 1329 C CA . ASP A 1 168 ? 22.268 -7.163 -14.176 1.00 90.75 168 ASP A CA 1
ATOM 1330 C C . ASP A 1 168 ? 22.111 -6.237 -12.971 1.00 90.75 168 ASP A C 1
ATOM 1332 O O . ASP A 1 168 ? 22.481 -5.060 -13.014 1.00 90.75 168 ASP A O 1
ATOM 1336 N N . LEU A 1 169 ? 21.566 -6.758 -11.873 1.00 91.56 169 LEU A N 1
ATOM 1337 C CA . LEU A 1 169 ? 21.256 -5.952 -10.700 1.00 91.56 169 LEU A CA 1
ATOM 1338 C C . LEU A 1 169 ? 21.622 -6.687 -9.413 1.00 91.56 169 LEU A C 1
ATOM 1340 O O . LEU A 1 169 ? 20.926 -7.601 -8.974 1.00 91.56 169 LEU A O 1
ATOM 1344 N N . VAL A 1 170 ? 22.696 -6.233 -8.768 1.00 92.62 170 VAL A N 1
ATOM 1345 C CA . VAL A 1 170 ? 23.141 -6.750 -7.469 1.00 92.62 170 VAL A CA 1
ATOM 1346 C C . VAL A 1 170 ? 23.108 -5.621 -6.451 1.00 92.62 170 VAL A C 1
ATOM 1348 O O . VAL A 1 170 ? 24.028 -4.806 -6.378 1.00 92.62 170 VAL A O 1
ATOM 1351 N N . HIS A 1 171 ? 22.036 -5.556 -5.665 1.00 90.56 171 HIS A N 1
ATOM 1352 C CA . HIS A 1 171 ? 21.840 -4.537 -4.639 1.00 90.56 171 HIS A CA 1
ATOM 1353 C C . HIS A 1 171 ? 21.639 -5.179 -3.268 1.00 90.56 171 HIS A C 1
ATOM 1355 O O . HIS A 1 171 ? 20.908 -6.157 -3.119 1.00 90.56 171 HIS A O 1
ATOM 1361 N N . GLN A 1 172 ? 22.232 -4.583 -2.238 1.00 93.06 172 GLN A N 1
ATOM 1362 C CA . GLN A 1 172 ? 22.006 -4.977 -0.851 1.00 93.06 172 GLN A CA 1
ATOM 1363 C C . GLN A 1 172 ? 21.420 -3.799 -0.087 1.00 93.06 172 GLN A C 1
ATOM 1365 O O . GLN A 1 172 ? 22.000 -2.715 -0.103 1.00 93.06 172 GLN A O 1
ATOM 1370 N N . ASN A 1 173 ? 20.294 -4.028 0.594 1.00 93.06 173 ASN A N 1
ATOM 1371 C CA . ASN A 1 173 ? 19.651 -3.039 1.461 1.00 93.06 173 ASN A CA 1
ATOM 1372 C C . ASN A 1 173 ? 19.411 -1.675 0.775 1.00 93.06 173 ASN A C 1
ATOM 1374 O O . ASN A 1 173 ? 19.671 -0.620 1.351 1.00 93.06 173 ASN A O 1
ATOM 1378 N N . THR A 1 174 ? 18.939 -1.700 -0.472 1.00 93.75 174 THR A N 1
ATOM 1379 C CA . THR A 1 174 ? 18.542 -0.496 -1.220 1.00 93.75 174 THR A CA 1
ATOM 1380 C C . THR A 1 174 ? 17.030 -0.357 -1.200 1.00 93.75 174 THR A C 1
ATOM 1382 O O . THR A 1 174 ? 16.330 -1.353 -1.030 1.00 93.75 174 THR A O 1
ATOM 1385 N N . THR A 1 175 ? 16.499 0.844 -1.396 1.00 95.50 175 THR A N 1
ATOM 1386 C CA . THR A 1 175 ? 15.051 0.992 -1.568 1.00 95.50 175 THR A CA 1
ATOM 1387 C C . THR A 1 175 ? 14.625 0.604 -2.98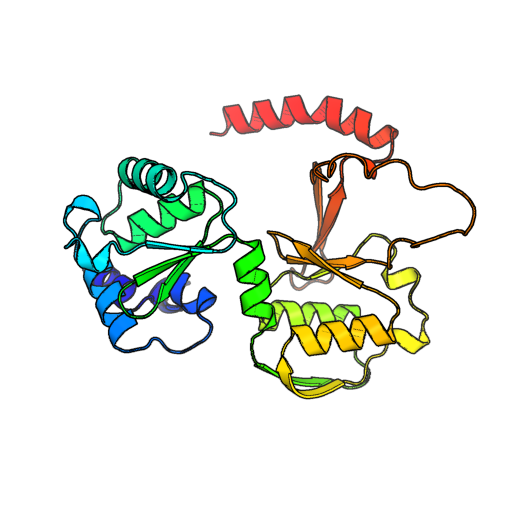3 1.00 95.50 175 THR A C 1
ATOM 1389 O O . THR A 1 175 ? 15.407 0.671 -3.940 1.00 95.50 175 THR A O 1
ATOM 1392 N N . VAL A 1 176 ? 13.363 0.206 -3.136 1.00 96.19 176 VAL A N 1
ATOM 1393 C CA . VAL A 1 176 ? 12.786 -0.049 -4.466 1.00 96.19 176 VAL A CA 1
ATOM 1394 C C . VAL A 1 176 ? 12.823 1.218 -5.312 1.00 96.19 176 VAL A C 1
ATOM 1396 O O . VAL A 1 176 ? 13.162 1.151 -6.486 1.00 96.19 176 VAL A O 1
ATOM 1399 N N . LEU A 1 177 ? 12.571 2.374 -4.695 1.00 95.50 177 LEU A N 1
ATOM 1400 C CA . LEU A 1 177 ? 12.673 3.685 -5.325 1.00 95.50 177 LEU A CA 1
ATOM 1401 C C . LEU A 1 177 ? 14.049 3.903 -5.966 1.00 95.50 177 LEU A C 1
ATOM 1403 O O . LEU A 1 177 ? 14.127 4.171 -7.157 1.00 95.50 177 LEU A O 1
ATOM 1407 N N . GLN A 1 178 ? 15.131 3.702 -5.210 1.00 93.75 178 GLN A N 1
ATOM 1408 C CA . GLN A 1 178 ? 16.501 3.834 -5.725 1.00 93.75 178 GLN A CA 1
ATOM 1409 C C . GLN A 1 178 ? 16.794 2.843 -6.855 1.00 93.75 178 GLN A C 1
ATOM 1411 O O . GLN A 1 178 ? 17.516 3.153 -7.804 1.00 93.75 178 GLN A O 1
ATOM 1416 N N . THR A 1 179 ? 16.242 1.633 -6.752 1.00 95.69 179 THR A N 1
ATOM 1417 C CA . THR A 1 179 ? 16.367 0.621 -7.802 1.00 95.69 179 THR A CA 1
ATOM 1418 C C . THR A 1 179 ? 15.649 1.059 -9.079 1.00 95.69 179 THR A C 1
ATOM 1420 O O . THR A 1 179 ? 16.251 1.000 -10.149 1.00 95.69 179 THR A O 1
ATOM 1423 N N . LEU A 1 180 ? 14.415 1.560 -8.975 1.00 96.31 180 LEU A N 1
ATOM 1424 C CA . LEU A 1 180 ? 13.656 2.103 -10.104 1.00 96.31 180 LEU A CA 1
ATOM 1425 C C . LEU A 1 180 ? 14.344 3.319 -10.723 1.00 96.31 180 LEU A C 1
ATOM 1427 O O . LEU A 1 180 ? 14.457 3.379 -11.941 1.00 96.31 180 LEU A O 1
ATOM 1431 N N . GLU A 1 181 ? 14.855 4.248 -9.912 1.00 93.31 181 GLU A N 1
ATOM 1432 C CA . GLU A 1 181 ? 15.623 5.409 -10.381 1.00 93.31 181 GLU A CA 1
ATOM 1433 C C . GLU A 1 181 ? 16.850 4.977 -11.193 1.00 93.31 181 GLU A C 1
ATOM 1435 O O . GLU A 1 181 ? 17.113 5.528 -12.262 1.00 93.31 181 GLU A O 1
ATOM 1440 N N . ARG A 1 182 ? 17.578 3.951 -10.730 1.00 91.19 182 ARG A N 1
ATOM 1441 C CA . ARG A 1 182 ? 18.732 3.400 -11.453 1.00 91.19 182 ARG A CA 1
ATOM 1442 C C . ARG A 1 182 ? 18.326 2.742 -12.770 1.00 91.19 182 ARG A C 1
ATOM 1444 O O . ARG A 1 182 ? 18.975 2.993 -13.781 1.00 91.19 182 ARG A O 1
ATOM 1451 N N . ILE A 1 183 ? 17.280 1.917 -12.758 1.00 94.00 183 ILE A N 1
ATOM 1452 C CA . ILE A 1 183 ? 16.772 1.239 -13.959 1.00 94.00 183 ILE A CA 1
ATOM 1453 C C . ILE A 1 183 ? 16.300 2.269 -14.986 1.00 94.00 183 ILE A C 1
ATOM 1455 O O . ILE A 1 183 ? 16.705 2.209 -16.145 1.00 94.00 183 ILE A O 1
ATOM 1459 N N . CYS A 1 184 ? 15.503 3.246 -14.557 1.00 94.50 184 CYS A N 1
ATOM 1460 C CA . CYS A 1 184 ? 14.997 4.310 -15.418 1.00 94.50 184 CYS A CA 1
ATOM 1461 C C . CYS A 1 184 ? 16.137 5.163 -15.985 1.00 94.50 184 CYS A C 1
ATOM 1463 O O . CYS A 1 184 ? 16.159 5.457 -17.177 1.00 94.50 184 CYS A O 1
ATOM 1465 N N . GLY A 1 185 ? 17.141 5.483 -15.164 1.00 90.25 185 GLY A N 1
ATOM 1466 C CA . GLY A 1 185 ? 18.336 6.193 -15.613 1.00 90.25 185 GLY A CA 1
ATOM 1467 C C . GLY A 1 185 ? 19.150 5.424 -16.659 1.00 90.25 185 GLY A C 1
ATOM 1468 O O . GLY A 1 185 ? 19.642 6.036 -17.602 1.00 90.25 185 GLY A O 1
ATOM 1469 N N . ALA A 1 186 ? 19.270 4.100 -16.518 1.00 89.00 186 ALA A N 1
ATOM 1470 C CA . ALA A 1 186 ? 20.005 3.253 -17.460 1.00 89.00 186 ALA A CA 1
ATOM 1471 C C . ALA A 1 186 ? 19.245 3.021 -18.777 1.00 89.00 186 ALA A C 1
ATOM 1473 O O . ALA A 1 186 ? 19.859 2.952 -19.832 1.00 89.00 186 ALA A O 1
ATOM 1474 N N . THR A 1 187 ? 17.916 2.930 -18.715 1.00 93.56 187 THR A N 1
ATOM 1475 C CA . THR A 1 187 ? 17.045 2.617 -19.866 1.00 93.56 187 THR A CA 1
ATOM 1476 C C . THR A 1 187 ? 16.448 3.859 -20.532 1.00 93.56 187 THR A C 1
ATOM 1478 O O . THR A 1 187 ? 15.665 3.742 -21.473 1.00 93.56 187 THR A O 1
ATOM 1481 N N . HIS A 1 188 ? 16.814 5.053 -20.056 1.00 92.44 188 HIS A N 1
ATOM 1482 C CA . HIS A 1 188 ? 16.269 6.340 -20.495 1.00 92.44 188 HIS A CA 1
ATOM 1483 C C . HIS A 1 188 ? 14.738 6.452 -20.379 1.00 92.44 188 HIS A C 1
ATOM 1485 O O . HIS A 1 188 ? 14.098 7.161 -21.158 1.00 92.44 188 HIS A O 1
ATOM 1491 N N . THR A 1 189 ? 14.150 5.785 -19.388 1.00 94.25 189 THR A N 1
ATOM 1492 C CA . THR A 1 189 ? 12.730 5.912 -19.042 1.00 94.25 189 THR A CA 1
ATOM 1493 C C . THR A 1 189 ? 12.546 6.817 -17.824 1.00 94.25 189 THR A C 1
ATOM 1495 O O . THR A 1 189 ? 13.501 7.257 -17.182 1.00 94.25 189 THR A O 1
ATOM 1498 N N . CYS A 1 190 ? 11.300 7.111 -17.480 1.00 95.50 190 CYS A N 1
ATOM 1499 C CA . CYS A 1 190 ? 10.912 7.693 -16.204 1.00 95.50 190 CYS A CA 1
ATOM 1500 C C . CYS A 1 190 ? 9.805 6.847 -15.567 1.00 95.50 190 CYS A C 1
ATOM 1502 O O . CYS A 1 190 ? 9.235 5.960 -16.207 1.00 95.50 190 CYS A O 1
ATOM 1504 N N . PHE A 1 191 ? 9.509 7.115 -14.297 1.00 96.69 191 PHE A N 1
ATOM 1505 C CA . PHE A 1 191 ? 8.368 6.513 -13.625 1.00 96.69 191 PHE A CA 1
ATOM 1506 C C . PHE A 1 191 ? 7.492 7.577 -12.966 1.00 96.69 191 PHE A C 1
ATOM 1508 O O . PHE A 1 191 ? 7.985 8.596 -12.480 1.00 96.69 191 PHE A O 1
ATOM 1515 N N . GLU A 1 192 ? 6.190 7.318 -12.934 1.00 96.44 192 GLU A N 1
ATOM 1516 C CA . GLU A 1 192 ? 5.186 8.129 -12.254 1.00 96.44 192 GLU A CA 1
ATOM 1517 C C . GLU A 1 192 ? 4.430 7.256 -11.248 1.00 96.44 192 GLU A C 1
ATOM 1519 O O . GLU A 1 192 ? 3.993 6.150 -11.567 1.00 96.44 192 GLU A O 1
ATOM 1524 N N . VAL A 1 193 ? 4.270 7.751 -10.019 1.00 95.94 193 VAL A N 1
ATOM 1525 C CA . VAL A 1 193 ? 3.464 7.078 -8.994 1.00 95.94 193 VAL A CA 1
ATOM 1526 C C . VAL A 1 193 ? 2.007 7.494 -9.145 1.00 95.94 193 VAL A C 1
ATOM 1528 O O . VAL A 1 193 ? 1.677 8.676 -9.065 1.00 95.94 193 VAL A O 1
ATOM 1531 N N . GLN A 1 194 ? 1.142 6.506 -9.328 1.00 95.56 194 GLN A N 1
ATOM 1532 C CA . GLN A 1 194 ? -0.297 6.658 -9.498 1.00 95.56 194 GLN A CA 1
ATOM 1533 C C . GLN A 1 194 ? -1.030 5.937 -8.358 1.00 95.56 194 GLN A C 1
ATOM 1535 O O . GLN A 1 194 ? -0.441 5.156 -7.611 1.00 95.56 194 GLN A O 1
ATOM 1540 N N . ASP A 1 195 ? -2.336 6.173 -8.221 1.00 92.50 195 ASP A N 1
ATOM 1541 C CA . ASP A 1 195 ? -3.135 5.567 -7.143 1.00 92.50 195 ASP A CA 1
ATOM 1542 C C . ASP A 1 195 ? -3.198 4.031 -7.225 1.00 92.50 195 ASP A C 1
ATOM 1544 O O . ASP A 1 195 ? -3.481 3.370 -6.237 1.00 92.50 195 ASP A O 1
ATOM 1548 N N . TYR A 1 196 ? -2.949 3.435 -8.389 1.00 91.44 196 TYR A N 1
ATOM 1549 C CA . TYR A 1 196 ? -3.015 1.982 -8.583 1.00 91.44 196 TYR A CA 1
ATOM 1550 C C . TYR A 1 196 ? -1.648 1.319 -8.777 1.00 91.44 196 TYR A C 1
ATOM 1552 O O . TYR A 1 196 ? -1.587 0.103 -8.956 1.00 91.44 196 TYR A O 1
ATOM 1560 N N . GLY A 1 197 ? -0.553 2.083 -8.766 1.00 95.62 197 GLY A N 1
ATOM 1561 C CA . GLY A 1 197 ? 0.768 1.519 -9.009 1.00 95.62 197 GLY A CA 1
ATOM 1562 C C . GLY A 1 197 ? 1.792 2.514 -9.533 1.00 95.62 197 GLY A C 1
ATOM 1563 O O . GLY A 1 197 ? 1.696 3.719 -9.309 1.00 95.62 197 GLY A O 1
ATOM 1564 N N . VAL A 1 198 ? 2.791 1.987 -10.233 1.00 97.12 198 VAL A N 1
ATOM 1565 C CA . VAL A 1 198 ? 3.867 2.767 -10.848 1.00 97.12 198 VAL A CA 1
ATOM 1566 C C . VAL A 1 198 ? 3.774 2.631 -12.359 1.00 97.12 198 VAL A C 1
ATOM 1568 O O . VAL A 1 198 ? 3.832 1.519 -12.874 1.00 97.12 198 VAL A O 1
ATOM 1571 N N . LEU A 1 199 ? 3.651 3.748 -13.070 1.00 97.06 199 LEU A N 1
ATOM 1572 C CA . LEU A 1 199 ? 3.696 3.784 -14.527 1.00 97.06 199 LEU A CA 1
ATOM 1573 C C . LEU A 1 199 ? 5.126 4.064 -14.991 1.00 97.06 199 LEU A C 1
ATOM 1575 O O . LEU A 1 199 ? 5.682 5.104 -14.655 1.00 97.06 199 LEU A O 1
ATOM 1579 N N . ILE A 1 200 ? 5.697 3.168 -15.791 1.00 96.56 200 ILE A N 1
ATOM 1580 C CA . ILE A 1 200 ? 6.954 3.373 -16.513 1.00 96.56 200 ILE A CA 1
ATOM 1581 C C . ILE A 1 200 ? 6.634 3.967 -17.883 1.00 96.56 200 ILE A C 1
ATOM 1583 O O . ILE A 1 200 ? 5.901 3.363 -18.669 1.00 96.56 200 ILE A O 1
ATOM 1587 N N . ALA A 1 201 ? 7.193 5.135 -18.173 1.00 95.62 201 ALA A N 1
ATOM 1588 C CA . ALA A 1 201 ? 6.950 5.883 -19.402 1.00 95.62 201 ALA A CA 1
ATOM 1589 C C . ALA A 1 201 ? 8.263 6.388 -20.006 1.00 95.62 201 ALA A C 1
ATOM 1591 O O . ALA A 1 201 ? 9.306 6.401 -19.348 1.00 95.62 201 ALA A O 1
ATOM 1592 N N . MET A 1 202 ? 8.226 6.824 -21.265 1.00 92.81 202 MET A N 1
ATOM 1593 C CA . MET A 1 202 ? 9.329 7.638 -21.779 1.00 92.81 202 MET A CA 1
ATOM 1594 C C . MET A 1 202 ? 9.242 9.036 -21.156 1.00 92.81 202 MET A C 1
ATOM 1596 O O . MET A 1 202 ? 8.131 9.536 -20.958 1.00 92.81 202 MET A O 1
ATOM 1600 N N . PRO A 1 203 ? 10.374 9.705 -20.867 1.00 89.94 203 PRO A N 1
ATOM 1601 C CA . PRO A 1 203 ? 10.329 11.106 -20.479 1.00 89.94 203 PRO A CA 1
ATOM 1602 C C . PRO A 1 203 ? 9.562 11.867 -21.561 1.00 89.94 203 PRO A C 1
ATOM 1604 O O . PRO A 1 203 ? 9.912 11.797 -22.740 1.00 89.94 203 PRO A O 1
ATOM 1607 N N . ALA A 1 204 ? 8.484 12.551 -21.172 1.00 80.56 204 ALA A N 1
ATOM 1608 C CA . ALA A 1 204 ? 7.775 13.433 -22.083 1.00 80.56 204 ALA A CA 1
ATOM 1609 C C . ALA A 1 204 ? 8.811 14.419 -22.622 1.00 80.56 204 ALA A C 1
ATOM 1611 O O . ALA A 1 204 ? 9.420 15.116 -21.806 1.00 80.56 204 ALA A O 1
ATOM 1612 N N . ASP A 1 205 ? 9.049 14.410 -23.943 1.00 60.25 205 ASP A N 1
ATOM 1613 C CA . ASP A 1 205 ? 10.021 15.268 -24.632 1.00 60.25 205 ASP A CA 1
ATOM 1614 C C . ASP A 1 205 ? 9.869 16.703 -24.126 1.00 60.25 205 ASP A C 1
ATOM 1616 O O . ASP A 1 205 ? 9.030 17.493 -24.573 1.00 60.25 205 ASP A O 1
ATOM 1620 N N . SER A 1 206 ? 10.678 17.022 -23.129 1.00 44.38 206 SER A N 1
ATOM 1621 C CA . SER A 1 206 ? 10.734 18.328 -22.525 1.00 44.38 206 SER A CA 1
ATOM 1622 C C . SER A 1 206 ? 11.642 19.105 -23.460 1.00 44.38 206 SER A C 1
ATOM 1624 O O . SER A 1 206 ? 12.857 19.001 -23.371 1.00 44.38 206 SER A O 1
ATOM 1626 N N . GLU A 1 207 ? 11.015 19.833 -24.386 1.00 40.44 207 GLU A N 1
ATOM 1627 C CA . GLU A 1 207 ? 11.619 20.830 -25.279 1.00 40.44 207 GLU A CA 1
ATOM 1628 C C . GLU A 1 207 ? 12.205 20.313 -26.612 1.00 40.44 207 GLU A C 1
ATOM 1630 O O . GLU A 1 207 ? 13.406 20.132 -26.794 1.00 40.44 207 GLU A O 1
ATOM 1635 N N . ARG A 1 208 ? 11.361 20.318 -27.656 1.00 37.16 208 ARG A N 1
ATOM 1636 C CA . ARG A 1 208 ? 11.801 20.928 -28.923 1.00 37.16 208 ARG A CA 1
ATOM 1637 C C . ARG A 1 208 ? 12.011 22.429 -28.659 1.00 37.16 208 ARG A C 1
ATOM 1639 O O . ARG A 1 208 ? 11.039 23.099 -28.300 1.00 37.16 208 ARG A O 1
ATOM 1646 N N . PRO A 1 209 ? 13.212 22.993 -28.858 1.00 38.81 209 PRO A N 1
ATOM 1647 C CA . PRO A 1 209 ? 13.449 24.413 -28.633 1.00 38.81 209 PRO A CA 1
ATOM 1648 C C . PRO A 1 209 ? 12.748 25.217 -29.738 1.00 38.81 209 PRO A C 1
ATOM 1650 O O . PRO A 1 209 ? 13.174 25.200 -30.891 1.00 38.81 209 PRO A O 1
ATOM 1653 N N . GLY A 1 210 ? 11.643 25.902 -29.417 1.00 40.88 210 GLY A N 1
ATOM 1654 C CA . GLY A 1 210 ? 11.028 26.841 -30.366 1.00 40.88 210 GLY A CA 1
ATOM 1655 C C . GLY A 1 210 ? 9.559 27.216 -30.177 1.00 40.88 210 GLY A C 1
ATOM 1656 O O . GLY A 1 210 ? 9.140 28.218 -30.753 1.00 40.88 210 GLY A O 1
ATOM 1657 N N . LEU A 1 211 ? 8.767 26.503 -29.374 1.00 39.97 211 LEU A N 1
ATOM 1658 C CA . LEU A 1 211 ? 7.408 26.952 -29.054 1.00 39.97 211 LEU A CA 1
ATOM 1659 C C . LEU A 1 211 ? 7.314 27.360 -27.591 1.00 39.97 211 LEU A C 1
ATOM 1661 O O . LEU A 1 211 ? 7.419 26.533 -26.694 1.00 39.97 211 LEU A O 1
ATOM 1665 N N . ARG A 1 212 ? 7.087 28.663 -27.384 1.00 37.00 212 ARG A N 1
ATOM 1666 C CA . ARG A 1 212 ? 6.604 29.240 -26.130 1.00 37.00 212 ARG A CA 1
ATOM 1667 C C . ARG A 1 212 ? 5.542 28.325 -25.532 1.00 37.00 212 ARG A C 1
ATOM 1669 O O . ARG A 1 212 ? 4.490 28.143 -26.140 1.00 37.00 212 ARG A O 1
ATOM 1676 N N . THR A 1 213 ? 5.824 27.804 -24.349 1.00 39.16 213 THR A N 1
ATOM 1677 C CA . THR A 1 213 ? 4.875 27.110 -23.487 1.00 39.16 213 THR A CA 1
ATOM 1678 C C . THR A 1 213 ? 3.644 28.008 -23.314 1.00 39.16 213 THR A C 1
ATOM 1680 O O . THR A 1 213 ? 3.766 29.095 -22.736 1.00 39.16 213 THR A O 1
ATOM 1683 N N . PRO A 1 214 ? 2.455 27.629 -23.818 1.00 41.84 214 PRO A N 1
ATOM 1684 C CA . PRO A 1 214 ? 1.222 28.156 -23.260 1.00 41.84 214 PRO A CA 1
ATOM 1685 C C . PRO A 1 214 ? 1.154 27.689 -21.797 1.00 41.84 214 PRO A C 1
ATOM 1687 O O . PRO A 1 214 ? 1.748 26.656 -21.473 1.00 41.84 214 PRO A O 1
ATOM 1690 N N . PRO A 1 215 ? 0.469 28.419 -20.900 1.00 39.66 215 PRO A N 1
ATOM 1691 C CA . PRO A 1 215 ? 0.272 27.960 -19.528 1.00 39.66 215 PRO A CA 1
ATOM 1692 C C . PRO A 1 215 ? -0.224 26.516 -19.560 1.00 39.66 215 PRO A C 1
ATOM 1694 O O . PRO A 1 215 ? -1.076 26.189 -20.392 1.00 39.66 215 PRO A O 1
ATOM 1697 N N . ALA A 1 216 ? 0.364 25.672 -18.706 1.00 44.22 216 ALA A N 1
ATOM 1698 C CA . ALA A 1 216 ? -0.002 24.271 -18.582 1.00 44.22 216 ALA A CA 1
ATOM 1699 C C . ALA A 1 216 ? -1.533 24.155 -18.655 1.00 44.22 216 ALA A C 1
ATOM 1701 O O . ALA A 1 216 ? -2.214 24.835 -17.873 1.00 44.22 216 ALA A O 1
ATOM 1702 N N . PRO A 1 217 ? -2.094 23.380 -19.604 1.00 38.31 217 PRO A N 1
ATOM 1703 C CA . PRO A 1 217 ? -3.510 23.084 -19.532 1.00 38.31 217 PRO A CA 1
ATOM 1704 C C . PRO A 1 217 ? -3.766 22.480 -18.144 1.00 38.31 217 PRO A C 1
ATOM 1706 O O . PRO A 1 217 ? -2.883 21.788 -17.619 1.00 38.31 217 PRO A O 1
ATOM 1709 N N . PRO A 1 218 ? -4.915 22.785 -17.512 1.00 37.78 218 PRO A N 1
ATOM 1710 C CA . PRO A 1 218 ? -5.256 22.186 -16.226 1.00 37.78 218 PRO A CA 1
ATOM 1711 C C . PRO A 1 218 ? -5.032 20.688 -16.360 1.00 37.78 218 PRO A C 1
ATOM 1713 O O . PRO A 1 218 ? -5.388 20.160 -17.413 1.00 37.78 218 PRO A O 1
ATOM 1716 N N . ALA A 1 219 ? -4.393 20.061 -15.364 1.00 43.91 219 ALA A N 1
ATOM 1717 C CA . ALA A 1 219 ? -4.174 18.621 -15.317 1.00 43.91 219 ALA A CA 1
ATOM 1718 C C . ALA A 1 219 ? -5.451 17.941 -15.811 1.00 43.91 219 ALA A C 1
ATOM 1720 O O . ALA A 1 219 ? -6.456 17.912 -15.101 1.00 43.91 219 ALA A O 1
ATOM 1721 N N . VAL A 1 220 ? -5.447 17.534 -17.082 1.00 43.94 220 VAL A N 1
ATOM 1722 C CA . VAL A 1 220 ? -6.575 16.830 -17.660 1.00 43.94 220 VAL A CA 1
ATOM 1723 C C . VAL A 1 220 ? -6.499 15.532 -16.908 1.00 43.94 220 VAL A C 1
ATOM 1725 O O . VAL A 1 220 ? -5.507 14.819 -17.042 1.00 43.94 220 VAL A O 1
ATOM 1728 N N . GLU A 1 221 ? -7.459 15.309 -16.016 1.00 43.34 221 GLU A N 1
ATOM 1729 C CA . GLU A 1 221 ? -7.617 14.042 -15.330 1.00 43.34 221 GLU A CA 1
ATOM 1730 C C . GLU A 1 221 ? -7.541 12.976 -16.421 1.00 43.34 221 GLU A C 1
ATOM 1732 O O . GLU A 1 221 ? -8.445 12.858 -17.248 1.00 43.34 221 GLU A O 1
ATOM 1737 N N . CYS A 1 222 ? -6.397 12.292 -16.517 1.00 50.56 222 CYS A N 1
ATOM 1738 C CA . CYS A 1 222 ? -6.172 11.239 -17.491 1.00 50.56 222 CYS A CA 1
ATOM 1739 C C . CYS A 1 222 ? -7.036 10.070 -17.040 1.00 50.56 222 CYS A C 1
ATOM 1741 O O . CYS A 1 222 ? -6.575 9.140 -16.383 1.00 50.56 222 CYS A O 1
ATOM 1743 N N . ARG A 1 223 ? -8.333 10.170 -17.328 1.00 57.59 223 ARG A N 1
ATOM 1744 C CA . ARG A 1 223 ? -9.321 9.187 -16.940 1.00 57.59 223 ARG A CA 1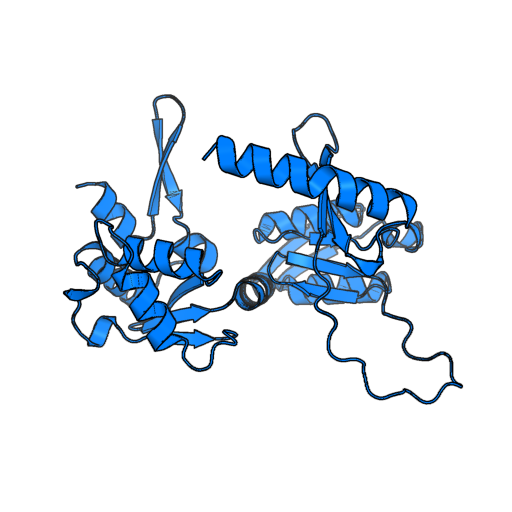
ATOM 1745 C C . ARG A 1 223 ? -8.997 7.905 -17.689 1.00 57.59 223 ARG A C 1
ATOM 1747 O O . ARG A 1 223 ? -9.049 7.853 -18.921 1.00 57.59 223 ARG A O 1
ATOM 1754 N N . VAL A 1 224 ? -8.637 6.876 -16.930 1.00 67.94 224 VAL A N 1
ATOM 1755 C CA . VAL A 1 224 ? -8.540 5.512 -17.440 1.00 67.94 224 VAL A CA 1
ATOM 1756 C C . VAL A 1 224 ? -9.957 5.083 -17.812 1.00 67.94 224 VAL A C 1
ATOM 1758 O O . VAL A 1 224 ? -10.852 5.063 -16.967 1.00 67.94 224 VAL A O 1
ATOM 1761 N N . VAL A 1 225 ? -10.180 4.809 -19.095 1.00 74.31 225 VAL A N 1
ATOM 1762 C CA . VAL A 1 225 ? -11.497 4.420 -19.626 1.00 74.31 225 VAL A CA 1
ATOM 1763 C C . VAL A 1 225 ? -11.648 2.908 -19.741 1.00 74.31 225 VAL A C 1
ATOM 1765 O O . VAL A 1 225 ? -12.769 2.408 -19.747 1.00 74.31 225 VAL A O 1
ATOM 1768 N N . ALA A 1 226 ? -10.534 2.179 -19.801 1.00 68.94 226 ALA A N 1
ATOM 1769 C CA . ALA A 1 226 ? -10.507 0.724 -19.787 1.00 68.94 226 ALA A CA 1
ATOM 1770 C C . ALA A 1 226 ? -9.144 0.217 -19.302 1.00 68.94 226 ALA A C 1
ATOM 1772 O O . ALA A 1 226 ? -8.130 0.888 -19.482 1.00 68.94 226 ALA A O 1
ATOM 1773 N N . ILE A 1 227 ? -9.119 -0.987 -18.735 1.00 67.56 227 ILE A N 1
ATOM 1774 C CA . ILE A 1 227 ? -7.894 -1.749 -18.484 1.00 67.56 227 ILE A CA 1
ATOM 1775 C C . ILE A 1 227 ? -8.029 -3.043 -19.280 1.00 67.56 227 ILE A C 1
ATOM 1777 O O . ILE A 1 227 ? -8.967 -3.812 -19.062 1.00 67.56 227 ILE A O 1
ATOM 1781 N N . LEU A 1 228 ? -7.132 -3.260 -20.239 1.00 65.25 228 LEU A N 1
ATOM 1782 C CA . LEU A 1 228 ? -7.069 -4.512 -20.981 1.00 65.25 228 LEU A CA 1
ATOM 1783 C C . LEU A 1 228 ? -6.169 -5.477 -20.225 1.00 65.25 228 LEU A C 1
ATOM 1785 O O . LEU A 1 228 ? -4.964 -5.266 -20.146 1.00 65.25 228 LEU A O 1
ATOM 1789 N N . ARG A 1 229 ? -6.765 -6.546 -19.709 1.00 68.25 229 ARG A N 1
ATOM 1790 C CA . ARG A 1 229 ? -6.045 -7.626 -19.049 1.00 68.25 229 ARG A CA 1
ATOM 1791 C C . ARG A 1 229 ? -5.670 -8.691 -20.075 1.00 68.25 229 ARG A C 1
ATOM 1793 O O . ARG A 1 229 ? -6.549 -9.381 -20.589 1.00 68.25 229 ARG A O 1
ATOM 1800 N N . VAL A 1 230 ? -4.385 -8.808 -20.392 1.00 67.50 230 VAL A N 1
ATOM 1801 C CA . VAL A 1 230 ? -3.862 -9.798 -21.342 1.00 67.50 230 VAL A CA 1
ATOM 1802 C C . VAL A 1 230 ? -3.198 -10.926 -20.555 1.00 67.50 230 VAL A C 1
ATOM 1804 O O . VAL A 1 230 ? -2.246 -10.652 -19.828 1.00 67.50 230 VAL A O 1
ATOM 1807 N N . PRO A 1 231 ? -3.662 -12.181 -20.660 1.00 57.16 231 PRO A N 1
ATOM 1808 C CA . PRO A 1 231 ? -2.957 -13.305 -20.059 1.00 57.16 231 PRO A CA 1
ATOM 1809 C C . PRO A 1 231 ? -1.609 -13.507 -20.754 1.00 57.16 231 PRO A C 1
ATOM 1811 O O . PRO A 1 231 ? -1.535 -13.540 -21.984 1.00 57.16 231 PRO A O 1
ATOM 1814 N N . VAL A 1 232 ? -0.547 -13.626 -19.964 1.00 71.19 232 VAL A N 1
ATOM 1815 C CA . VAL A 1 232 ? 0.810 -13.893 -20.439 1.00 71.19 232 VAL A CA 1
ATOM 1816 C C . VAL A 1 232 ? 1.266 -15.195 -19.790 1.00 71.19 232 VAL A C 1
ATOM 1818 O O . VAL A 1 232 ? 1.613 -15.223 -18.615 1.00 71.19 232 VAL A O 1
ATOM 1821 N N . GLY A 1 233 ? 1.232 -16.278 -20.567 1.00 61.44 233 GLY A N 1
ATOM 1822 C CA . GLY A 1 233 ? 1.560 -17.631 -20.105 1.00 61.44 233 GLY A CA 1
ATOM 1823 C C . GLY A 1 233 ? 0.353 -18.444 -19.623 1.00 61.44 233 GLY A C 1
ATOM 1824 O O . GLY A 1 233 ? -0.777 -17.956 -19.588 1.00 61.44 233 GLY A O 1
ATOM 1825 N N . ASP A 1 234 ? 0.615 -19.703 -19.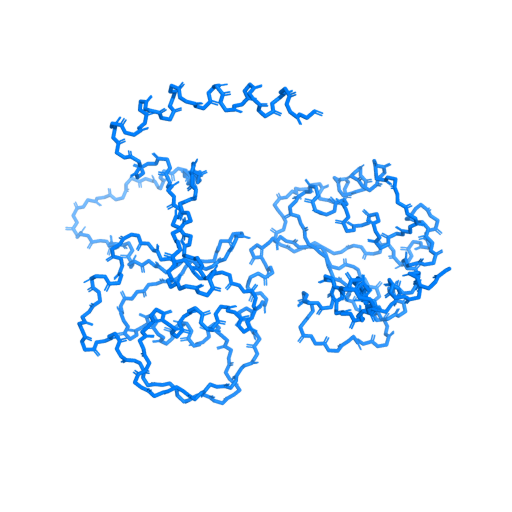264 1.00 59.50 234 ASP A N 1
ATOM 1826 C CA . ASP A 1 234 ? -0.405 -20.678 -18.841 1.00 59.50 234 ASP A CA 1
ATOM 1827 C C . ASP A 1 234 ? -0.682 -20.640 -17.323 1.00 59.50 234 ASP A C 1
ATOM 1829 O O . ASP A 1 234 ? -1.632 -21.256 -16.842 1.00 59.50 234 ASP A O 1
ATOM 1833 N N . ASP A 1 235 ? 0.107 -19.868 -16.569 1.00 57.66 235 ASP A N 1
ATOM 1834 C CA . ASP A 1 235 ? 0.093 -19.831 -15.098 1.00 57.66 235 ASP A CA 1
ATOM 1835 C C . ASP A 1 235 ? -0.945 -18.851 -14.515 1.00 57.66 235 ASP A C 1
ATOM 1837 O O . ASP A 1 235 ? -0.985 -18.600 -13.312 1.00 57.66 235 ASP A O 1
ATOM 1841 N N . GLY A 1 236 ? -1.799 -18.271 -15.365 1.00 60.91 236 GLY A N 1
ATOM 1842 C CA . GLY A 1 236 ? -2.811 -17.293 -14.954 1.00 60.91 236 GLY A CA 1
ATOM 1843 C C . GLY A 1 236 ? -2.273 -15.878 -14.716 1.00 60.91 236 GLY A C 1
ATOM 1844 O O . GLY A 1 236 ? -3.038 -15.003 -14.311 1.00 60.91 236 GLY A O 1
ATOM 1845 N N . THR A 1 237 ? -0.993 -15.626 -15.000 1.00 49.12 237 THR A N 1
ATOM 1846 C CA . THR A 1 237 ? -0.392 -14.289 -14.968 1.00 49.12 237 THR A CA 1
ATOM 1847 C C . THR A 1 237 ? -1.023 -13.404 -16.037 1.00 49.12 237 THR A C 1
ATOM 1849 O O . THR A 1 237 ? -1.169 -13.801 -17.194 1.00 49.12 237 THR A O 1
ATOM 1852 N N . THR A 1 238 ? -1.402 -12.182 -15.668 1.00 61.22 238 THR A N 1
ATOM 1853 C CA . THR A 1 238 ? -1.993 -11.223 -16.604 1.00 61.22 238 THR A CA 1
ATOM 1854 C C . THR A 1 238 ? -1.288 -9.879 -16.543 1.00 61.22 238 THR A C 1
ATOM 1856 O O . THR A 1 238 ? -1.035 -9.370 -15.455 1.00 61.22 238 THR A O 1
ATOM 1859 N N . VAL A 1 239 ? -1.039 -9.278 -17.703 1.00 53.88 239 VAL A N 1
ATOM 1860 C CA . VAL A 1 239 ? -0.532 -7.911 -17.832 1.00 53.88 239 VAL A CA 1
ATOM 1861 C C . VAL A 1 239 ? -1.705 -6.976 -18.108 1.00 53.88 239 VAL A C 1
ATOM 1863 O O . VAL A 1 239 ? -2.474 -7.186 -19.049 1.00 53.88 239 VAL A O 1
ATOM 1866 N N . ASP A 1 240 ? -1.839 -5.948 -17.275 1.00 61.31 240 ASP A N 1
ATOM 1867 C CA . ASP A 1 240 ? -2.897 -4.945 -17.366 1.00 61.31 240 ASP A CA 1
ATOM 1868 C C . ASP A 1 240 ? -2.391 -3.723 -18.162 1.00 61.31 240 ASP A C 1
ATOM 1870 O O . ASP A 1 240 ? -1.418 -3.074 -17.784 1.00 61.31 240 ASP A O 1
ATOM 1874 N N . PHE A 1 241 ? -3.060 -3.390 -19.269 1.00 61.22 241 PHE A N 1
ATOM 1875 C CA . PHE A 1 241 ? -2.761 -2.224 -20.106 1.00 61.22 241 PHE A CA 1
ATOM 1876 C C . PHE A 1 241 ? -3.852 -1.157 -19.931 1.00 61.22 241 PHE A C 1
ATOM 1878 O O . PHE A 1 241 ? -4.967 -1.338 -20.439 1.00 61.22 241 PHE A O 1
ATOM 1885 N N . PRO A 1 242 ? -3.586 -0.048 -19.217 1.00 65.94 242 PRO A N 1
ATOM 1886 C CA . PRO A 1 242 ? -4.559 1.024 -19.062 1.00 65.94 242 PRO A CA 1
ATOM 1887 C C . PRO A 1 242 ? -4.692 1.830 -20.360 1.00 65.94 242 PRO A C 1
ATOM 1889 O O . PRO A 1 242 ? -3.714 2.319 -20.924 1.00 65.94 242 PRO A O 1
ATOM 1892 N N . PHE A 1 243 ? -5.929 2.015 -20.812 1.00 70.56 243 PHE A N 1
ATOM 1893 C CA . PHE A 1 243 ? -6.278 2.920 -21.899 1.00 70.56 243 PHE A CA 1
ATOM 1894 C C . PHE A 1 243 ? -6.792 4.232 -21.319 1.00 70.56 243 PHE A C 1
ATOM 1896 O O . PHE A 1 243 ? -7.805 4.268 -20.616 1.00 70.56 243 PHE A O 1
ATOM 1903 N N . TYR A 1 244 ? -6.114 5.324 -21.655 1.00 76.88 244 TYR A N 1
ATOM 1904 C CA . TYR A 1 244 ? -6.535 6.675 -21.300 1.00 76.88 244 TYR A CA 1
ATOM 1905 C C . TYR A 1 244 ? -7.462 7.246 -22.374 1.00 76.88 244 TYR A C 1
ATOM 1907 O O . TYR A 1 244 ? -7.258 6.996 -23.561 1.00 76.88 244 TYR A O 1
ATOM 1915 N N . GLU A 1 245 ? -8.449 8.052 -21.975 1.00 73.25 245 GLU A N 1
ATOM 1916 C CA . GLU A 1 245 ? -9.473 8.630 -22.867 1.00 73.25 245 GLU A CA 1
ATOM 1917 C C . GLU A 1 245 ? -8.891 9.295 -24.134 1.00 73.25 245 GLU A C 1
ATOM 1919 O O . GLU A 1 245 ? -9.411 9.144 -25.246 1.00 73.25 245 GLU A O 1
ATOM 1924 N N . HIS A 1 246 ? -7.751 9.973 -23.991 1.00 69.81 246 HIS A N 1
ATOM 1925 C CA . HIS A 1 246 ? -7.075 10.658 -25.090 1.00 69.81 246 HIS A CA 1
ATOM 1926 C C . HIS A 1 246 ? -6.329 9.710 -26.049 1.00 69.81 246 HIS A C 1
ATOM 1928 O O . HIS A 1 246 ? -6.203 10.045 -27.225 1.00 69.81 246 HIS A O 1
ATOM 1934 N N . ASN A 1 247 ? -5.929 8.519 -25.593 1.00 70.62 247 ASN A N 1
ATOM 1935 C CA . ASN A 1 247 ? -5.166 7.529 -26.366 1.00 70.62 247 ASN A CA 1
ATOM 1936 C C . ASN A 1 247 ? -6.042 6.475 -27.060 1.00 70.62 247 ASN A C 1
ATOM 1938 O O . ASN A 1 247 ? -5.526 5.634 -27.792 1.00 70.62 247 ASN A O 1
ATOM 1942 N N . VAL A 1 248 ? -7.364 6.513 -26.866 1.00 73.12 248 VAL A N 1
ATOM 1943 C CA . VAL A 1 248 ? -8.284 5.605 -27.563 1.00 73.12 248 VAL A CA 1
ATOM 1944 C C . VAL A 1 248 ? -8.436 6.024 -29.034 1.00 73.12 248 VAL A C 1
ATOM 1946 O O . VAL A 1 248 ? -8.879 7.154 -29.287 1.00 73.12 248 VAL A O 1
ATOM 1949 N N . PRO A 1 249 ? -8.152 5.132 -30.008 1.00 76.12 249 PRO A N 1
ATOM 1950 C CA . PRO A 1 249 ? -8.390 5.396 -31.424 1.00 76.12 249 PRO A CA 1
ATOM 1951 C C . PRO A 1 249 ? -9.852 5.796 -31.700 1.00 76.12 249 PRO A C 1
ATOM 1953 O O . PRO A 1 249 ? -10.771 5.271 -31.064 1.00 76.12 249 PRO A O 1
ATOM 1956 N N . PRO A 1 250 ? -10.121 6.698 -32.661 1.00 75.25 250 PRO A N 1
ATOM 1957 C CA . PRO A 1 250 ? -11.464 7.243 -32.889 1.00 75.25 250 PRO A CA 1
ATOM 1958 C C . PRO A 1 250 ? -12.513 6.180 -33.259 1.00 75.25 250 PRO A C 1
ATOM 1960 O O . PRO A 1 250 ? -13.697 6.347 -32.967 1.00 75.25 250 PRO A O 1
ATOM 1963 N N . GLU A 1 251 ? -12.093 5.066 -33.854 1.00 76.25 251 GLU A N 1
ATOM 1964 C CA . GLU A 1 251 ? -12.944 3.901 -34.129 1.00 76.25 251 GLU A CA 1
ATOM 1965 C C . GLU A 1 251 ? -13.399 3.169 -32.855 1.00 76.25 251 GLU A C 1
ATOM 1967 O O . GLU A 1 251 ? -14.562 2.778 -32.753 1.00 76.25 251 GLU A O 1
ATOM 1972 N N . PHE A 1 252 ? -12.533 3.077 -31.842 1.00 69.06 252 PHE A N 1
ATOM 1973 C CA . PHE A 1 252 ? -12.858 2.493 -30.540 1.00 69.06 252 PHE A CA 1
ATOM 1974 C C . PHE A 1 252 ? -13.703 3.427 -29.670 1.00 69.06 252 PHE A C 1
ATOM 1976 O O . PHE A 1 252 ? -14.525 2.939 -28.898 1.00 69.06 252 PHE A O 1
ATOM 1983 N N . ARG A 1 253 ? -13.581 4.755 -29.826 1.00 71.88 253 ARG A N 1
ATOM 1984 C CA . ARG A 1 253 ? -14.453 5.715 -29.120 1.00 71.88 253 ARG A CA 1
ATOM 1985 C C . ARG A 1 253 ? -15.923 5.515 -29.469 1.00 71.88 253 ARG A C 1
ATOM 1987 O O . ARG A 1 253 ? -16.747 5.432 -28.568 1.00 71.88 253 ARG A O 1
ATOM 1994 N N . ARG A 1 254 ? -16.240 5.329 -30.756 1.00 76.44 254 ARG A N 1
ATOM 1995 C CA . ARG A 1 254 ? -17.615 5.037 -31.202 1.00 76.44 254 ARG A CA 1
ATOM 1996 C C . ARG A 1 254 ? -18.144 3.737 -30.605 1.00 76.44 254 ARG A C 1
ATOM 1998 O O . ARG A 1 254 ? -19.309 3.654 -30.236 1.00 76.44 254 ARG A O 1
ATOM 2005 N N . LEU A 1 255 ? -17.284 2.726 -30.503 1.00 74.31 255 LEU A N 1
ATOM 2006 C CA . LEU A 1 255 ? -17.651 1.419 -29.968 1.00 74.31 255 LEU A CA 1
ATOM 2007 C C . LEU A 1 255 ? -17.869 1.476 -28.448 1.00 74.31 255 LEU A C 1
ATOM 2009 O O . LEU A 1 255 ? -18.838 0.900 -27.957 1.00 74.31 255 LEU A O 1
ATOM 2013 N N . LEU A 1 256 ? -17.034 2.228 -27.723 1.00 68.50 256 LEU A N 1
ATOM 2014 C CA . LEU A 1 256 ? -17.229 2.539 -26.305 1.00 68.50 256 LEU A CA 1
ATOM 2015 C C . LEU A 1 256 ? -18.526 3.318 -26.086 1.00 68.50 256 LEU A C 1
ATOM 2017 O O . LEU A 1 256 ? -19.353 2.859 -25.311 1.00 68.50 256 LEU A O 1
ATOM 2021 N N . GLU A 1 257 ? -18.764 4.416 -26.807 1.00 78.38 257 GLU A N 1
ATOM 2022 C CA . GLU A 1 257 ? -20.002 5.211 -26.716 1.00 78.38 257 GLU A CA 1
ATOM 2023 C C . GLU A 1 257 ? -21.261 4.368 -26.969 1.00 78.38 257 GLU A C 1
ATOM 2025 O O . GLU A 1 257 ? -22.290 4.572 -26.326 1.00 78.38 257 GLU A O 1
ATOM 2030 N N . GLN A 1 258 ? -21.177 3.385 -27.868 1.00 79.12 258 GLN A N 1
ATOM 2031 C CA . GLN A 1 258 ? -22.298 2.513 -28.207 1.00 79.12 258 GLN A CA 1
ATOM 2032 C C . GLN A 1 258 ? -22.501 1.364 -27.202 1.00 79.12 258 GLN A C 1
ATOM 2034 O O . GLN A 1 258 ? -23.634 0.933 -26.986 1.00 79.12 258 GLN A O 1
ATOM 2039 N N . LYS A 1 259 ? -21.427 0.850 -26.586 1.00 74.69 259 LYS A N 1
ATOM 2040 C CA . LYS A 1 259 ? -21.461 -0.320 -25.686 1.00 74.69 259 LYS A CA 1
ATOM 2041 C C . LYS A 1 259 ? -21.566 0.047 -24.206 1.00 74.69 259 LYS A C 1
ATOM 2043 O O . LYS A 1 259 ? -22.192 -0.703 -23.461 1.00 74.69 259 LYS A O 1
ATOM 2048 N N . LEU A 1 260 ? -21.010 1.181 -23.776 1.00 73.12 260 LEU A N 1
ATOM 2049 C CA . LEU A 1 260 ? -21.038 1.620 -22.374 1.00 73.12 260 LEU A CA 1
ATOM 2050 C C . LEU A 1 260 ? -22.457 1.693 -21.791 1.00 73.12 260 LEU A C 1
ATOM 2052 O O . LEU A 1 260 ? -22.650 1.189 -20.687 1.00 73.12 260 LEU A O 1
ATOM 2056 N N . PRO A 1 261 ? -23.462 2.262 -22.492 1.00 78.44 261 PRO A N 1
ATOM 2057 C CA . PRO A 1 261 ? -24.823 2.336 -21.965 1.00 78.44 261 PRO A CA 1
ATOM 2058 C C . PRO A 1 261 ? -25.429 0.950 -21.728 1.00 78.44 261 PRO A C 1
ATOM 2060 O O . PRO A 1 261 ? -26.107 0.740 -20.729 1.00 78.44 261 PRO A O 1
ATOM 2063 N N . VAL A 1 262 ? -25.131 -0.007 -22.615 1.00 76.69 262 VAL A N 1
ATOM 2064 C CA . VAL A 1 262 ? -25.614 -1.392 -22.518 1.00 76.69 262 VAL A CA 1
ATOM 2065 C C . VAL A 1 262 ? -24.994 -2.095 -21.312 1.00 76.69 262 VAL A C 1
ATOM 2067 O O . VAL A 1 262 ? -25.712 -2.710 -20.532 1.00 76.69 262 VAL A O 1
ATOM 2070 N N . VAL A 1 263 ? -23.680 -1.947 -21.118 1.00 67.94 263 VAL A N 1
ATOM 2071 C CA . VAL A 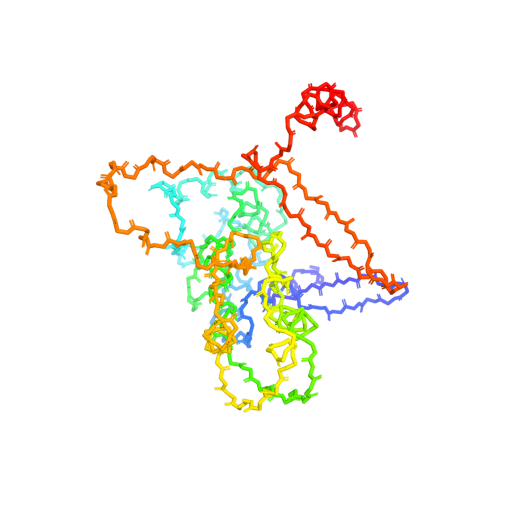1 263 ? -22.964 -2.533 -19.973 1.00 67.94 263 VAL A CA 1
ATOM 2072 C C . VAL A 1 263 ? -23.422 -1.907 -18.653 1.00 67.94 263 VAL A C 1
ATOM 2074 O O . VAL A 1 263 ? -23.626 -2.622 -17.678 1.00 67.94 263 VAL A O 1
ATOM 2077 N N . ILE A 1 264 ? -23.639 -0.586 -18.612 1.00 69.75 264 ILE A N 1
ATOM 2078 C CA . ILE A 1 264 ? -24.177 0.097 -17.425 1.00 69.75 264 ILE A CA 1
ATOM 2079 C C . ILE A 1 264 ? -25.581 -0.421 -17.085 1.00 69.75 264 ILE A C 1
ATOM 2081 O O . ILE A 1 264 ? -25.869 -0.659 -15.912 1.00 69.75 264 ILE A O 1
ATOM 2085 N N . ASP A 1 265 ? -26.447 -0.621 -18.080 1.00 77.12 265 ASP A N 1
ATOM 2086 C CA . ASP A 1 265 ? -27.797 -1.150 -17.862 1.00 77.12 265 ASP A CA 1
ATOM 2087 C C . ASP A 1 265 ? -27.798 -2.624 -17.432 1.00 77.12 265 ASP A C 1
ATOM 2089 O O . ASP A 1 265 ? -28.625 -3.016 -16.608 1.00 77.12 265 ASP A O 1
ATOM 2093 N N . GLU A 1 266 ? -26.877 -3.444 -17.941 1.00 71.38 266 GLU A N 1
ATOM 2094 C CA . GLU A 1 266 ? -26.703 -4.828 -17.484 1.00 71.38 266 GLU A CA 1
ATOM 2095 C C . GLU A 1 266 ? -26.186 -4.886 -16.043 1.00 71.38 266 GLU A C 1
ATOM 2097 O O . GLU A 1 266 ? -26.752 -5.605 -15.219 1.00 71.38 266 GLU A O 1
ATOM 2102 N N . LEU A 1 267 ? -25.192 -4.064 -15.694 1.00 59.91 267 LEU A N 1
ATOM 2103 C CA . LEU A 1 267 ? -24.683 -3.960 -14.323 1.00 59.91 267 LEU A CA 1
ATOM 2104 C C . LEU A 1 267 ? -25.753 -3.452 -13.346 1.00 59.91 267 LEU A C 1
ATOM 2106 O O . LEU A 1 267 ? -25.832 -3.928 -12.214 1.00 59.91 267 LEU A O 1
ATOM 2110 N N . ARG A 1 268 ? -26.627 -2.537 -13.788 1.00 69.00 268 ARG A N 1
ATOM 2111 C CA . ARG A 1 268 ? -27.754 -2.025 -12.991 1.00 69.00 268 ARG A CA 1
ATOM 2112 C C . ARG A 1 268 ? -28.885 -3.050 -12.815 1.00 69.00 268 ARG A C 1
ATOM 2114 O O . ARG A 1 268 ? -29.650 -2.927 -11.868 1.00 69.00 268 ARG A O 1
ATOM 2121 N N . LYS A 1 269 ? -29.010 -4.039 -13.706 1.00 68.44 269 LYS A N 1
ATOM 2122 C CA . LYS A 1 269 ? -29.993 -5.136 -13.595 1.00 68.44 269 LYS A CA 1
ATOM 2123 C C . LYS A 1 269 ? -29.466 -6.351 -12.826 1.00 68.44 269 LYS A C 1
ATOM 2125 O O . LYS A 1 269 ? -30.272 -7.152 -12.365 1.00 68.44 269 LYS A O 1
ATOM 2130 N N . GLY A 1 270 ? -28.144 -6.508 -12.742 1.00 48.12 270 GLY A N 1
ATOM 2131 C CA . GLY A 1 270 ? -27.471 -7.596 -12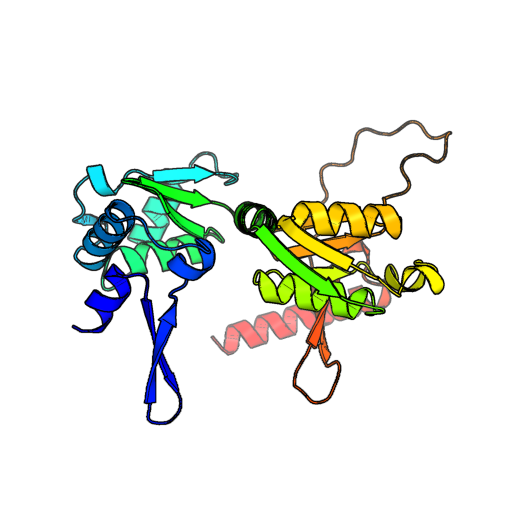.024 1.00 48.12 270 GLY A CA 1
ATOM 2132 C C . GLY A 1 270 ? -27.061 -7.272 -10.582 1.00 48.12 270 GLY A C 1
ATOM 2133 O O . GLY A 1 270 ? -26.469 -8.134 -9.936 1.00 48.12 270 GLY A O 1
ATOM 2134 N N . SER A 1 271 ? -27.359 -6.060 -10.100 1.00 42.19 271 SER A N 1
ATOM 2135 C CA . SER A 1 271 ? -27.193 -5.613 -8.706 1.00 42.19 271 SER A CA 1
ATOM 2136 C C . SER A 1 271 ? -28.553 -5.508 -8.022 1.00 42.19 271 SER A C 1
ATOM 2138 O O . SER A 1 271 ? -28.628 -5.806 -6.811 1.00 42.19 271 SER A O 1
#

Secondary structure (DSSP, 8-state):
-HHHHHHHTTEEEEEETTEEEEEE-HHHHHH-SPPPHHHHHHHHHHHHS-GGGS-GGGG-EEEES---TTHHHHHHHHHHH---SSHHHHHHHHHHHTTEEEEEETTEEEEEEHHHHHHHHHTSEEEEEEEEEEHHHHHHHHHHHHT--EEE-TTHHHHS-GGGGEEEEEEEEEEHHHHHHHHHHHHT-EEEEETTEEEEEPPP----TTS------------EEEEEEEE-SSSS-EEEEEEEGGGS-HHHHHHHHHHHHHHHHHHHH--

Foldseek 3Di:
DVQLVQQLLQWDWDCDPPDIDIHHHPQCLLVVDHDDPQQSVLSNQQSVAAPVPGDVQSAAEDEDADPDPPVVVQLVVLLVPDDDDGRSVSNCRSCVVVQWDWYDDRSYIYIYHLLVSQVVLQQFWDFDFDFQDFQVVVVCVLCVVSVFDEAEDPCLSVPFDPVLRGDGDGDHRGGNNVVQVVSCVSRQWDWDRDSRHIYIGHPPPPDPDDDDDDPPDPPPPQDQPDWDWDDDDPPRDTHTHTDTPVNDDPVVVVVCVVCVVVVVVVVVVVD

Sequence (271 aa):
GLRQVFDGLGLAFEVVDDEVRVVRGPVLERLGRRLAIEEVRTLQQLATHKWSDLDPKWRQLQFRGVKDANAAATLQNAIAGVIAANAVRQLEAATQSLNWLWTPQDTSILVYSQAEDVWSRLQRPISLNYHGLRLDDLLIDLGERIGVTILFESGVLERIQADDRAVDLVHQNTTVLQTLERICGATHTCFEVQDYGVLIAMPADSERPGLRTPPAPPAVECRVVAILRVPVGDDGTTVDFPFYEHNVPPEFRRLLEQKLPVVIDELRKGS